Protein 1L8Q (pdb70)

Sequence (317 aa):
DFLNPKYTLENFIVGEGNRLAYEVVKEALENLGSLYNPIFIYGSVGTGKTHLLQAAGNEAKKRGYRVIYSSADDFAQAVEHLKKGTINEFRNYKSVDLLLLDDVQFLSGKERTQIEFFHIFNTLYLLEKQIILASDRHPQKLDGVSDRLVSRFEGGILVEIELDNKTRFKIIKEKLKEFNLELRKEVIDYLLENTKNVREIEGKIKLIKLKGFEGLERKERKERDKLQIVEFVANYYAVKVEDILSDKRNKRTSEARKIAYLCRKVCSASLIEIARAFKRKDHTTVIHAIRSVEEEKKRKFKHLVGFLEKQAFDKIC

Foldseek 3Di:
DPADVVQALVPDDDDPQAPVVSVVLVVCLVVFLPPFAEEEEAAAPQFCLVSSLRNSQVVCVVVPWFEDADELVVLLVVVVCVVVVRVVVSLVCLPTLEYEYEACLVCAPSVVSLVSVVVSSVSCNVVSRYYYYYHHDQLVPSPRHDPVVSVSNVVGHYDYGGQDLVNVLVVLVVVCVVLVHDPDPVLSVVLSVFDRHVVVSVVLVVVCVVLNNVRVVVVVVLLLVLLCLLVLLCVVLVHDSVQLQDPPPDCSNLLSVLLSCLSCPQSVADQQRSCVSRPDDDHPPNPVSPVVQVVVVVPPSVVVSVVSNVVSNVVRD

Nearest PDB structures (foldseek):
  3r8f-assembly1_D  TM=8.228E-01  e=2.673E-44  Aquifex aeolicus
  2hcb-assembly1_C  TM=7.976E-01  e=4.606E-42  Aquifex aeolicus
  2hcb-assembly1_D  TM=8.149E-01  e=1.499E-41  Aquifex aeolicus
  2hcb-assembly1_A  TM=8.022E-01  e=1.346E-41  Aquifex aeolicus
  2hcb-assembly1_B  TM=8.042E-01  e=5.431E-41  Aquifex aeolicus

Solvent-accessible surface area: 17996 Å² total

B-factor: mean 42.17, std 26.37, range [2.93, 120.06]

Organism: Aquifex aeolicus (strain VF5) (NCBI:txid224324)

Structure (mmCIF, N/CA/C/O backbone):
data_1L8Q
#
_entry.id   1L8Q
#
_cell.length_a   155.752
_cell.length_b   155.752
_cell.length_c   155.752
_cell.angle_alpha   90.00
_cell.angle_beta   90.00
_cell.angle_gamma   90.00
#
_symmetry.space_group_name_H-M   'I 2 3'
#
loop_
_entity.id
_entity.type
_entity.pdbx_description
1 polymer 'Chromosomal replication initiator protein dnaA'
2 non-polymer 'MAGNESIUM ION'
3 non-polymer "ADENOSINE-5'-DIPHOSPHATE"
4 water water
#
loop_
_atom_site.group_PDB
_atom_site.id
_atom_site.type_symbol
_atom_site.label_atom_id
_atom_site.label_alt_id
_atom_site.label_comp_id
_atom_site.label_asym_id
_atom_site.label_entity_id
_atom_site.label_seq_id
_atom_site.pdbx_PDB_ins_code
_atom_site.Cartn_x
_atom_site.Cartn_y
_atom_site.Cartn_z
_atom_site.occupancy
_atom_site.B_iso_or_equiv
_atom_site.auth_seq_id
_atom_site.auth_comp_id
_atom_site.auth_asym_id
_atom_site.auth_atom_id
_atom_site.pdbx_PDB_model_num
ATOM 1 N N . ASP A 1 2 ? 51.028 63.819 12.233 1.00 42.23 77 ASP A N 1
ATOM 2 C CA . ASP A 1 2 ? 50.143 64.272 13.360 1.00 42.71 77 ASP A CA 1
ATOM 3 C C . ASP A 1 2 ? 49.416 65.602 13.074 1.00 42.33 77 ASP A C 1
ATOM 4 O O . ASP A 1 2 ? 48.253 65.764 13.422 1.00 42.42 77 ASP A O 1
ATOM 9 N N . PHE A 1 3 ? 50.114 66.538 12.440 1.00 41.97 78 PHE A N 1
ATOM 10 C CA . PHE A 1 3 ? 49.514 67.801 11.996 1.00 41.37 78 PHE A CA 1
ATOM 11 C C . PHE A 1 3 ? 49.405 68.850 13.089 1.00 40.03 78 PHE A C 1
ATOM 12 O O . PHE A 1 3 ? 48.598 69.754 13.008 1.00 40.16 78 PHE A O 1
ATOM 20 N N . LEU A 1 4 ? 50.253 68.746 14.091 1.00 38.51 79 LEU A N 1
ATOM 21 C CA . LEU A 1 4 ? 50.248 69.709 15.162 1.00 37.06 79 LEU A CA 1
ATOM 22 C C . LEU A 1 4 ? 51.121 70.927 14.858 1.00 36.72 79 LEU A C 1
ATOM 23 O O . LEU A 1 4 ? 52.199 70.808 14.279 1.00 36.70 79 LEU A O 1
ATOM 28 N N . ASN A 1 5 ? 50.640 72.099 15.264 1.00 36.08 80 ASN A N 1
ATOM 29 C CA . ASN A 1 5 ? 51.368 73.353 15.124 1.00 35.18 80 ASN A CA 1
ATOM 30 C C . ASN A 1 5 ? 51.915 73.749 16.492 1.00 34.93 80 ASN A C 1
ATOM 31 O O . ASN A 1 5 ? 51.173 74.190 17.367 1.00 34.96 80 ASN A O 1
ATOM 36 N N . PRO A 1 6 ? 53.211 73.583 16.679 1.00 34.44 81 PRO A N 1
ATOM 37 C CA . PRO A 1 6 ? 53.846 73.822 17.978 1.00 33.99 81 PRO A CA 1
ATOM 38 C C . PRO A 1 6 ? 53.448 75.126 18.659 1.00 33.35 81 PRO A C 1
ATOM 39 O O . PRO A 1 6 ? 53.532 75.189 19.886 1.00 33.33 81 PRO A O 1
ATOM 43 N N . LYS A 1 7 ? 53.017 76.132 17.898 1.00 32.45 82 LYS A N 1
ATOM 44 C CA . LYS A 1 7 ? 52.725 77.454 18.472 1.00 31.97 82 LYS A CA 1
ATOM 45 C C . LYS A 1 7 ? 51.589 77.477 19.512 1.00 31.21 82 LYS A C 1
ATOM 46 O O . LYS A 1 7 ? 51.529 78.371 20.339 1.00 31.00 82 LYS A O 1
ATOM 52 N N . TYR A 1 8 ? 50.694 76.497 19.460 1.00 30.44 83 TYR A N 1
ATOM 53 C CA . TYR A 1 8 ? 49.586 76.431 20.410 1.00 29.55 83 TYR A CA 1
ATOM 54 C C . TYR A 1 8 ? 50.005 75.638 21.628 1.00 28.87 83 TYR A C 1
ATOM 55 O O . TYR A 1 8 ? 50.333 74.461 21.502 1.00 28.87 83 TYR A O 1
ATOM 64 N N . THR A 1 9 ? 49.979 76.245 22.810 1.00 27.94 84 THR A N 1
ATOM 65 C CA . THR A 1 9 ? 50.291 75.480 24.008 1.00 27.70 84 THR A CA 1
ATOM 66 C C . THR A 1 9 ? 49.378 75.783 25.177 1.00 27.68 84 THR A C 1
ATOM 67 O O . THR A 1 9 ? 48.783 76.859 25.259 1.00 27.74 84 THR A O 1
ATOM 71 N N . LEU A 1 10 ? 49.282 74.827 26.094 1.00 27.55 85 LEU A N 1
ATOM 72 C CA . LEU A 1 10 ? 48.503 75.004 27.297 1.00 27.44 85 LEU A CA 1
ATOM 73 C C . LEU A 1 10 ? 49.141 76.112 28.079 1.00 27.71 85 LEU A C 1
ATOM 74 O O . LEU A 1 10 ? 48.517 76.751 28.903 1.00 28.03 85 LEU A O 1
ATOM 79 N N . GLU A 1 11 ? 50.417 76.322 27.834 1.00 28.45 86 GLU A N 1
ATOM 80 C CA . GLU A 1 11 ? 51.150 77.328 28.570 1.00 29.03 86 GLU A CA 1
ATOM 81 C C . GLU A 1 11 ? 50.864 78.750 28.058 1.00 28.47 86 GLU A C 1
ATOM 82 O O . GLU A 1 11 ? 50.890 79.707 28.834 1.00 28.01 86 GLU A O 1
ATOM 88 N N . ASN A 1 12 ? 50.578 78.890 26.763 1.00 27.87 87 ASN A N 1
ATOM 89 C CA . ASN A 1 12 ? 50.187 80.199 26.247 1.00 27.47 87 ASN A CA 1
ATOM 90 C C . ASN A 1 12 ? 48.694 80.347 26.033 1.00 27.10 87 ASN A C 1
ATOM 91 O O . ASN A 1 12 ? 48.249 81.246 25.330 1.00 27.30 87 ASN A O 1
ATOM 96 N N . PHE A 1 13 ? 47.921 79.449 26.630 1.00 26.65 88 PHE A N 1
ATOM 97 C CA . PHE A 1 13 ? 46.477 79.604 26.640 1.00 26.09 88 PHE A CA 1
ATOM 98 C C . PHE A 1 13 ? 46.153 80.437 27.862 1.00 25.84 88 PHE A C 1
ATOM 99 O O . PHE A 1 13 ? 46.425 80.020 28.993 1.00 25.87 88 PHE A O 1
ATOM 107 N N . ILE A 1 14 ? 45.629 81.636 27.644 1.00 25.10 89 ILE A N 1
ATOM 108 C CA . ILE A 1 14 ? 45.224 82.478 28.758 1.00 24.54 89 ILE A CA 1
ATOM 109 C C . ILE A 1 14 ? 43.859 82.030 29.276 1.00 24.16 89 ILE A C 1
ATOM 110 O O . ILE A 1 14 ? 42.961 81.734 28.504 1.00 23.97 89 ILE A O 1
ATOM 115 N N . VAL A 1 15 ? 43.720 81.993 30.589 1.00 24.03 90 VAL A N 1
ATOM 116 C CA . VAL A 1 15 ? 42.531 81.463 31.218 1.00 24.43 90 VAL A CA 1
ATOM 117 C C . VAL A 1 15 ? 41.706 82.550 31.887 1.00 24.58 90 VAL A C 1
ATOM 118 O O . VAL A 1 15 ? 42.236 83.394 32.599 1.00 24.53 90 VAL A O 1
ATOM 122 N N . GLY A 1 16 ? 40.408 82.534 31.599 1.00 24.83 91 GLY A N 1
ATOM 123 C CA . GLY A 1 16 ? 39.439 83.456 32.158 1.00 25.25 91 GLY A CA 1
ATOM 124 C C . GLY A 1 16 ? 38.179 82.662 32.463 1.00 26.12 91 GLY A C 1
ATOM 125 O O . GLY A 1 16 ? 38.086 81.464 32.137 1.00 26.45 91 GLY A O 1
ATOM 126 N N . GLU A 1 17 ? 37.189 83.279 33.072 1.00 26.28 92 GLU A N 1
ATOM 127 C CA . GLU A 1 17 ? 36.065 82.450 33.464 1.00 27.40 92 GLU A CA 1
ATOM 128 C C . GLU A 1 17 ? 35.242 81.937 32.283 1.00 26.43 92 GLU A C 1
ATOM 129 O O . GLU A 1 17 ? 34.356 81.114 32.442 1.00 26.52 92 GLU A O 1
ATOM 135 N N . GLY A 1 18 ? 35.606 82.367 31.089 1.00 25.40 93 GLY A N 1
ATOM 136 C CA . GLY A 1 18 ? 34.891 81.951 29.915 1.00 24.52 93 GLY A CA 1
ATOM 137 C C . GLY A 1 18 ? 35.445 80.691 29.278 1.00 24.11 93 GLY A C 1
ATOM 138 O O . GLY A 1 18 ? 34.772 80.095 28.442 1.00 24.38 93 GLY A O 1
ATOM 139 N N . ASN A 1 19 ? 36.661 80.287 29.653 1.00 23.09 94 ASN A N 1
ATOM 140 C CA . ASN A 1 19 ? 37.280 79.111 29.052 1.00 22.87 94 ASN A CA 1
ATOM 141 C C . ASN A 1 19 ? 37.898 78.178 30.078 1.00 22.62 94 ASN A C 1
ATOM 142 O O . ASN A 1 19 ? 38.591 77.216 29.735 1.00 21.73 94 ASN A O 1
ATOM 147 N N . ARG A 1 20 ? 37.631 78.469 31.337 1.00 23.05 95 ARG A N 1
ATOM 148 C CA . ARG A 1 20 ? 38.163 77.700 32.451 1.00 24.31 95 ARG A CA 1
ATOM 149 C C . ARG A 1 20 ? 37.752 76.222 32.434 1.00 24.53 95 ARG A C 1
ATOM 150 O O . ARG A 1 20 ? 38.624 75.336 32.488 1.00 24.61 95 ARG A O 1
ATOM 158 N N . LEU A 1 21 ? 36.439 75.954 32.372 1.00 24.31 96 LEU A N 1
ATOM 159 C CA . LEU A 1 21 ? 35.936 74.573 32.319 1.00 24.77 96 LEU A CA 1
ATOM 160 C C . LEU A 1 21 ? 36.708 73.775 31.277 1.00 25.11 96 LEU A C 1
ATOM 161 O O . LEU A 1 21 ? 37.393 72.812 31.596 1.00 25.78 96 LEU A O 1
ATOM 166 N N . ALA A 1 22 ? 36.581 74.182 30.021 1.00 25.15 97 ALA A N 1
ATOM 167 C CA . ALA A 1 22 ? 37.241 73.496 28.938 1.00 25.07 97 ALA A CA 1
ATOM 168 C C . ALA A 1 22 ? 38.700 73.278 29.297 1.00 25.33 97 ALA A C 1
ATOM 169 O O . ALA A 1 22 ? 39.209 72.160 29.238 1.00 25.79 97 ALA A O 1
ATOM 171 N N . TYR A 1 23 ? 39.371 74.348 29.688 1.00 24.95 98 TYR A N 1
ATOM 172 C CA . TYR A 1 23 ? 40.776 74.260 30.024 1.00 24.76 98 TYR A CA 1
ATOM 173 C C . TYR A 1 23 ? 41.036 73.248 31.140 1.00 25.17 98 TYR A C 1
ATOM 174 O O . TYR A 1 23 ? 41.945 72.408 31.034 1.00 25.23 98 TYR A O 1
ATOM 183 N N . GLU A 1 24 ? 40.256 73.331 32.213 1.00 25.00 99 GLU A N 1
ATOM 184 C CA . GLU A 1 24 ? 40.474 72.442 33.335 1.00 25.27 99 GLU A CA 1
ATOM 185 C C . GLU A 1 24 ? 40.207 71.007 32.946 1.00 25.12 99 GLU A C 1
ATOM 186 O O . GLU A 1 24 ? 41.021 70.108 33.260 1.00 25.35 99 GLU A O 1
ATOM 192 N N . VAL A 1 25 ? 39.092 70.783 32.250 1.00 24.67 100 VAL A N 1
ATOM 193 C CA . VAL A 1 25 ? 38.735 69.436 31.806 1.00 24.83 100 VAL A CA 1
ATOM 194 C C . VAL A 1 25 ? 39.826 68.830 30.920 1.00 25.02 100 VAL A C 1
ATOM 195 O O . VAL A 1 25 ? 40.244 67.700 31.127 1.00 24.65 100 VAL A O 1
ATOM 199 N N . VAL A 1 26 ? 40.311 69.602 29.960 1.00 25.55 101 VAL A N 1
ATOM 200 C CA . VAL A 1 26 ? 41.348 69.112 29.082 1.00 26.40 101 VAL A CA 1
ATOM 201 C C . VAL A 1 26 ? 42.598 68.744 29.902 1.00 27.46 101 VAL A C 1
ATOM 202 O O . VAL A 1 26 ? 43.221 67.701 29.681 1.00 27.79 101 VAL A O 1
ATOM 206 N N . LYS A 1 27 ? 42.940 69.584 30.869 1.00 28.06 102 LYS A N 1
ATOM 207 C CA . LYS A 1 27 ? 44.088 69.316 31.724 1.00 28.91 102 LYS A CA 1
ATOM 208 C C . LYS A 1 27 ? 43.904 68.105 32.632 1.00 28.93 102 LYS A C 1
ATOM 209 O O . LYS A 1 27 ? 44.820 67.324 32.814 1.00 28.90 102 LYS A O 1
ATOM 215 N N . GLU A 1 28 ? 42.740 67.982 33.248 1.00 29.15 103 GLU A N 1
ATOM 216 C CA . GLU A 1 28 ? 42.446 66.795 34.030 1.00 29.15 103 GLU A CA 1
ATOM 217 C C . GLU A 1 28 ? 42.616 65.560 33.132 1.00 28.79 103 GLU A C 1
ATOM 218 O O . GLU A 1 28 ? 43.170 64.552 33.547 1.00 28.60 103 GLU A O 1
ATOM 224 N N . ALA A 1 29 ? 42.150 65.659 31.891 1.00 28.26 104 ALA A N 1
ATOM 225 C CA . ALA A 1 29 ? 42.187 64.531 30.977 1.00 28.34 104 ALA A CA 1
ATOM 226 C C . ALA A 1 29 ? 43.614 64.110 30.596 1.00 28.54 104 ALA A C 1
ATOM 227 O O . ALA A 1 29 ? 43.889 62.932 30.362 1.00 28.41 104 ALA A O 1
ATOM 229 N N . LEU A 1 30 ? 44.512 65.077 30.525 1.00 28.70 105 LEU A N 1
ATOM 230 C CA . LEU A 1 30 ? 45.880 64.787 30.171 1.00 29.05 105 LEU A CA 1
ATOM 231 C C . LEU A 1 30 ? 46.580 63.990 31.260 1.00 29.53 105 LEU A C 1
ATOM 232 O O . LEU A 1 30 ? 47.506 63.225 30.984 1.00 30.11 105 LEU A O 1
ATOM 237 N N . GLU A 1 31 ? 46.126 64.149 32.492 1.00 29.63 106 GLU A N 1
ATOM 238 C CA . GLU A 1 31 ? 46.722 63.443 33.606 1.00 30.06 106 GLU A CA 1
ATOM 239 C C . GLU A 1 31 ? 46.166 62.040 33.775 1.00 30.16 106 GLU A C 1
ATOM 240 O O . GLU A 1 31 ? 46.711 61.242 34.530 1.00 30.41 106 GLU A O 1
ATOM 246 N N . ASN A 1 32 ? 45.073 61.749 33.082 1.00 30.30 107 ASN A N 1
ATOM 247 C CA . ASN A 1 32 ? 44.502 60.421 33.089 1.00 30.76 107 ASN A CA 1
ATOM 248 C C . ASN A 1 32 ? 43.936 60.052 31.717 1.00 30.73 107 ASN A C 1
ATOM 249 O O . ASN A 1 32 ? 42.807 59.581 31.597 1.00 30.91 107 ASN A O 1
ATOM 254 N N . LEU A 1 33 ? 44.752 60.252 30.689 1.00 30.79 108 LEU A N 1
ATOM 255 C CA . LEU A 1 33 ? 44.364 59.982 29.307 1.00 30.79 108 LEU A CA 1
ATOM 256 C C . LEU A 1 33 ? 43.420 58.816 29.118 1.00 30.52 108 LEU A C 1
ATOM 257 O O . LEU A 1 33 ? 43.698 57.690 29.555 1.00 30.26 108 LEU A O 1
ATOM 262 N N . GLY A 1 34 ? 42.305 59.103 28.444 1.00 30.16 109 GLY A N 1
ATOM 263 C CA . GLY A 1 34 ? 41.300 58.115 28.115 1.00 29.59 109 GLY A CA 1
ATOM 264 C C . GLY A 1 34 ? 40.541 57.497 29.270 1.00 29.48 109 GLY A C 1
ATOM 265 O O . GLY A 1 34 ? 39.628 56.727 29.038 1.00 29.69 109 GLY A O 1
ATOM 266 N N . SER A 1 35 ? 40.874 57.843 30.505 1.00 29.31 110 SER A N 1
ATOM 267 C CA . SER A 1 35 ? 40.239 57.176 31.632 1.00 30.35 110 SER A CA 1
ATOM 268 C C . SER A 1 35 ? 39.220 57.972 32.445 1.00 30.42 110 SER A C 1
ATOM 269 O O . SER A 1 35 ? 38.418 57.393 33.181 1.00 31.22 110 SER A O 1
ATOM 272 N N . LEU A 1 36 ? 39.263 59.288 32.338 1.00 29.90 111 LEU A N 1
ATOM 273 C CA . LEU A 1 36 ? 38.397 60.137 33.127 1.00 29.27 111 LEU A CA 1
ATOM 274 C C . LEU A 1 36 ? 37.229 60.637 32.276 1.00 28.70 111 LEU A C 1
ATOM 275 O O . LEU A 1 36 ? 36.055 60.427 32.599 1.00 29.06 111 LEU A O 1
ATOM 280 N N . TYR A 1 37 ? 37.563 61.305 31.186 1.00 27.47 112 TYR A N 1
ATOM 281 C CA . TYR A 1 37 ? 36.566 61.843 30.299 1.00 26.30 112 TYR A CA 1
ATOM 282 C C . TYR A 1 37 ? 36.802 61.333 28.913 1.00 25.86 112 TYR A C 1
ATOM 283 O O . TYR A 1 37 ? 37.877 61.511 28.368 1.00 26.26 112 TYR A O 1
ATOM 292 N N . ASN A 1 38 ? 35.791 60.727 28.320 1.00 25.24 113 ASN A N 1
ATOM 293 C CA . ASN A 1 38 ? 35.909 60.247 26.964 1.00 24.81 113 ASN A CA 1
ATOM 294 C C . ASN A 1 38 ? 34.529 60.025 26.420 1.00 24.00 113 ASN A C 1
ATOM 295 O O . ASN A 1 38 ? 33.804 59.199 26.918 1.00 24.80 113 ASN A O 1
ATOM 300 N N . PRO A 1 39 ? 34.148 60.798 25.422 1.00 23.10 114 PRO A N 1
ATOM 301 C CA . PRO A 1 39 ? 35.010 61.820 24.857 1.00 22.34 114 PRO A CA 1
ATOM 302 C C . PRO A 1 39 ? 34.832 63.166 25.528 1.00 22.04 114 PRO A C 1
ATOM 303 O O . PRO A 1 39 ? 33.943 63.353 26.367 1.00 21.76 114 PRO A O 1
ATOM 307 N N . ILE A 1 40 ? 35.695 64.101 25.138 1.00 21.80 115 ILE A N 1
ATOM 308 C CA . ILE A 1 40 ? 35.562 65.495 25.491 1.00 21.57 115 ILE A CA 1
ATOM 309 C C . ILE A 1 40 ? 35.079 66.188 24.229 1.00 21.80 115 ILE A C 1
ATOM 310 O O . ILE A 1 40 ? 35.670 66.014 23.172 1.00 21.85 115 ILE A O 1
ATOM 315 N N . PHE A 1 41 ? 34.014 66.979 24.339 1.00 21.77 116 PHE A N 1
ATOM 316 C CA . PHE A 1 41 ? 33.449 67.670 23.184 1.00 21.34 116 PHE A CA 1
ATOM 317 C C . PHE A 1 41 ? 33.394 69.144 23.507 1.00 21.82 116 PHE A C 1
ATOM 318 O O . PHE A 1 41 ? 32.554 69.573 24.298 1.00 22.38 116 PHE A O 1
ATOM 326 N N . ILE A 1 42 ? 34.298 69.920 22.915 1.00 21.68 117 ILE A N 1
ATOM 327 C CA . ILE A 1 42 ? 34.341 71.351 23.150 1.00 21.68 117 ILE A CA 1
ATOM 328 C C . ILE A 1 42 ? 33.587 72.120 22.073 1.00 21.59 117 ILE A C 1
ATOM 329 O O . ILE A 1 42 ? 33.757 71.861 20.899 1.00 21.59 117 ILE A O 1
ATOM 334 N N . TYR A 1 43 ? 32.761 73.082 22.473 1.00 21.72 118 TYR A N 1
ATOM 335 C CA . TYR A 1 43 ? 32.047 73.897 21.497 1.00 21.10 118 TYR A CA 1
ATOM 336 C C . TYR A 1 43 ? 31.987 75.388 21.862 1.00 22.09 118 TYR A C 1
ATOM 337 O O . TYR A 1 43 ? 31.955 75.776 23.036 1.00 21.27 118 TYR A O 1
ATOM 346 N N . GLY A 1 44 ? 31.979 76.212 20.826 1.00 23.01 119 GLY A N 1
ATOM 347 C CA . GLY A 1 44 ? 31.947 77.642 20.984 1.00 24.35 119 GLY A CA 1
ATOM 348 C C . GLY A 1 44 ? 32.050 78.316 19.639 1.00 25.56 119 GLY A C 1
ATOM 349 O O . GLY A 1 44 ? 32.376 77.690 18.620 1.00 25.70 119 GLY A O 1
ATOM 350 N N . SER A 1 45 ? 31.801 79.607 19.626 1.00 26.54 120 SER A N 1
ATOM 351 C CA . SER A 1 45 ? 31.804 80.342 18.379 1.00 27.80 120 SER A CA 1
ATOM 352 C C . SER A 1 45 ? 33.228 80.560 17.871 1.00 28.19 120 SER A C 1
ATOM 353 O O . SER A 1 45 ? 34.202 80.304 18.586 1.00 28.97 120 SER A O 1
ATOM 356 N N . VAL A 1 46 ? 33.344 81.063 16.654 1.00 28.27 121 VAL A N 1
ATOM 357 C CA . VAL A 1 46 ? 34.645 81.289 16.041 1.00 29.02 121 VAL A CA 1
ATOM 358 C C . VAL A 1 46 ? 35.618 82.131 16.872 1.00 28.58 121 VAL A C 1
ATOM 359 O O . VAL A 1 46 ? 35.245 83.139 17.455 1.00 28.98 121 VAL A O 1
ATOM 363 N N . GLY A 1 47 ? 36.879 81.715 16.890 1.00 28.19 122 GLY A N 1
ATOM 364 C CA . GLY A 1 47 ? 37.935 82.476 17.531 1.00 27.40 122 GLY A CA 1
ATOM 365 C C . GLY A 1 47 ? 37.781 82.438 19.017 1.00 27.33 122 GLY A C 1
ATOM 366 O O . GLY A 1 47 ? 37.956 83.426 19.703 1.00 28.56 122 GLY A O 1
ATOM 367 N N . THR A 1 48 ? 37.491 81.269 19.533 1.00 26.71 123 THR A N 1
ATOM 368 C CA . THR A 1 48 ? 37.128 81.159 20.906 1.00 25.80 123 THR A CA 1
ATOM 369 C C . THR A 1 48 ? 38.067 80.270 21.698 1.00 25.42 123 THR A C 1
ATOM 370 O O . THR A 1 48 ? 37.953 80.165 22.920 1.00 24.86 123 THR A O 1
ATOM 374 N N . GLY A 1 49 ? 39.006 79.638 21.000 1.00 25.21 124 GLY A N 1
ATOM 375 C CA . GLY A 1 49 ? 40.004 78.806 21.650 1.00 25.33 124 GLY A CA 1
ATOM 376 C C . GLY A 1 49 ? 39.956 77.318 21.330 1.00 25.48 124 GLY A C 1
ATOM 377 O O . GLY A 1 49 ? 40.830 76.562 21.762 1.00 26.05 124 GLY A O 1
ATOM 378 N N . LYS A 1 50 ? 38.950 76.891 20.573 1.00 24.90 125 LYS A N 1
ATOM 379 C CA . LYS A 1 50 ? 38.791 75.471 20.261 1.00 24.10 125 LYS A CA 1
ATOM 380 C C . LYS A 1 50 ? 40.044 74.846 19.623 1.00 23.76 125 LYS A C 1
ATOM 381 O O . LYS A 1 50 ? 40.591 73.875 20.136 1.00 23.76 125 LYS A O 1
ATOM 387 N N . THR A 1 51 ? 40.510 75.408 18.520 1.00 23.41 126 THR A N 1
ATOM 388 C CA . THR A 1 51 ? 41.634 74.808 17.833 1.00 23.33 126 THR A CA 1
ATOM 389 C C . THR A 1 51 ? 42.890 74.918 18.690 1.00 23.67 126 THR A C 1
ATOM 390 O O . THR A 1 51 ? 43.655 73.972 18.841 1.00 23.77 126 THR A O 1
ATOM 394 N N . HIS A 1 52 ? 43.084 76.074 19.280 1.00 24.06 127 HIS A N 1
ATOM 395 C CA . HIS A 1 52 ? 44.219 76.279 20.128 1.00 24.25 127 HIS A CA 1
ATOM 396 C C . HIS A 1 52 ? 44.270 75.213 21.230 1.00 24.89 127 HIS A C 1
ATOM 397 O O . HIS A 1 52 ? 45.318 74.618 21.493 1.00 25.06 127 HIS A O 1
ATOM 404 N N . LEU A 1 53 ? 43.137 74.975 21.877 1.00 25.27 128 LEU A N 1
ATOM 405 C CA . LEU A 1 53 ? 43.090 74.040 22.984 1.00 25.72 128 LEU A CA 1
ATOM 406 C C . LEU A 1 53 ? 43.326 72.592 22.520 1.00 26.19 128 LEU A C 1
ATOM 407 O O . LEU A 1 53 ? 44.065 71.837 23.174 1.00 26.27 128 LEU A O 1
ATOM 412 N N . LEU A 1 54 ? 42.711 72.200 21.405 1.00 26.03 129 LEU A N 1
ATOM 413 C CA . LEU A 1 54 ? 42.920 70.845 20.896 1.00 26.44 129 LEU A CA 1
ATOM 414 C C . LEU A 1 54 ? 44.399 70.629 20.602 1.00 26.76 129 LEU A C 1
ATOM 415 O O . LEU A 1 54 ? 44.993 69.624 20.998 1.00 26.76 129 LEU A O 1
ATOM 420 N N . GLN A 1 55 ? 44.999 71.591 19.921 1.00 26.57 130 GLN A N 1
ATOM 421 C CA . GLN A 1 55 ? 46.372 71.449 19.524 1.00 27.14 130 GLN A CA 1
ATOM 422 C C . GLN A 1 55 ? 47.346 71.555 20.689 1.00 26.86 130 GLN A C 1
ATOM 423 O O . GLN A 1 55 ? 48.430 70.962 20.665 1.00 26.73 130 GLN A O 1
ATOM 429 N N . ALA A 1 56 ? 46.976 72.313 21.707 1.00 26.45 131 ALA A N 1
ATOM 430 C CA . ALA A 1 56 ? 47.834 72.405 22.873 1.00 26.18 131 ALA A CA 1
ATOM 431 C C . ALA A 1 56 ? 47.827 71.058 23.595 1.00 26.46 131 ALA A C 1
ATOM 432 O O . ALA A 1 56 ? 48.866 70.607 24.070 1.00 26.99 131 ALA A O 1
ATOM 434 N N . ALA A 1 57 ? 46.662 70.414 23.669 1.00 26.27 132 ALA A N 1
ATOM 435 C CA . ALA A 1 57 ? 46.575 69.088 24.268 1.00 26.43 132 ALA A CA 1
ATOM 436 C C . ALA A 1 57 ? 47.453 68.119 23.490 1.00 26.36 132 ALA A C 1
ATOM 437 O O . ALA A 1 57 ? 48.226 67.372 24.070 1.00 26.44 132 ALA A O 1
ATOM 439 N N . GLY A 1 58 ? 47.323 68.136 22.171 1.00 26.32 133 GLY A N 1
ATOM 440 C CA . GLY A 1 58 ? 48.088 67.248 21.332 1.00 26.72 133 GLY A CA 1
ATOM 441 C C . GLY A 1 58 ? 49.573 67.449 21.531 1.00 27.31 133 GLY A C 1
ATOM 442 O O . GLY A 1 58 ? 50.323 66.491 21.688 1.00 27.45 133 GLY A O 1
ATOM 443 N N . ASN A 1 59 ? 50.012 68.697 21.535 1.00 27.65 134 ASN A N 1
ATOM 444 C CA . ASN A 1 59 ? 51.429 68.956 21.728 1.00 28.38 134 ASN A CA 1
ATOM 445 C C . ASN A 1 59 ? 51.935 68.403 23.052 1.00 29.06 134 ASN A C 1
ATOM 446 O O . ASN A 1 59 ? 53.044 67.869 23.116 1.00 29.42 134 ASN A O 1
ATOM 451 N N . GLU A 1 60 ? 51.120 68.524 24.097 1.00 29.27 135 GLU A N 1
ATOM 452 C CA . GLU A 1 60 ? 51.466 67.990 25.403 1.00 30.32 135 GLU A CA 1
ATOM 453 C C . GLU A 1 60 ? 51.595 66.481 25.353 1.00 31.03 135 GLU A C 1
ATOM 454 O O . GLU A 1 60 ? 52.607 65.919 25.785 1.00 31.04 135 GLU A O 1
ATOM 460 N N . ALA A 1 61 ? 50.562 65.819 24.842 1.00 31.56 136 ALA A N 1
ATOM 461 C CA . ALA A 1 61 ? 50.566 64.370 24.794 1.00 32.44 136 ALA A CA 1
ATOM 462 C C . ALA A 1 61 ? 51.768 63.863 23.993 1.00 33.10 136 ALA A C 1
ATOM 463 O O . ALA A 1 61 ? 52.333 62.808 24.297 1.00 33.18 136 ALA A O 1
ATOM 465 N N . LYS A 1 62 ? 52.176 64.624 22.986 1.00 33.73 137 LYS A N 1
ATOM 466 C CA . LYS A 1 62 ? 53.290 64.196 22.155 1.00 35.04 137 LYS A CA 1
ATOM 467 C C . LYS A 1 62 ? 54.604 64.396 22.885 1.00 35.20 137 LYS A C 1
ATOM 468 O O . LYS A 1 62 ? 55.497 63.553 22.839 1.00 34.96 137 LYS A O 1
ATOM 474 N N . LYS A 1 63 ? 54.708 65.527 23.562 1.00 35.71 138 LYS A N 1
ATOM 475 C CA . LYS A 1 63 ? 55.891 65.851 24.329 1.00 36.26 138 LYS A CA 1
ATOM 476 C C . LYS A 1 63 ? 56.065 64.838 25.457 1.00 36.16 138 LYS A C 1
ATOM 477 O O . LYS A 1 63 ? 57.150 64.683 26.004 1.00 36.20 138 LYS A O 1
ATOM 483 N N . ARG A 1 64 ? 54.987 64.134 25.784 1.00 36.14 139 ARG A N 1
ATOM 484 C CA . ARG A 1 64 ? 55.027 63.128 26.834 1.00 35.81 139 ARG A CA 1
ATOM 485 C C . ARG A 1 64 ? 55.298 61.751 26.258 1.00 35.26 139 ARG A C 1
ATOM 486 O O . ARG A 1 64 ? 55.562 60.808 27.005 1.00 35.31 139 ARG A O 1
ATOM 494 N N . GLY A 1 65 ? 55.224 61.639 24.929 1.00 34.47 140 GLY A N 1
ATOM 495 C CA . GLY A 1 65 ? 55.516 60.390 24.244 1.00 33.32 140 GLY A CA 1
ATOM 496 C C . GLY A 1 65 ? 54.341 59.676 23.587 1.00 32.81 140 GLY A C 1
ATOM 497 O O . GLY A 1 65 ? 54.529 58.605 22.999 1.00 32.63 140 GLY A O 1
ATOM 498 N N . TYR A 1 66 ? 53.139 60.255 23.671 1.00 31.93 141 TYR A N 1
ATOM 499 C CA . TYR A 1 66 ? 51.946 59.622 23.105 1.00 31.23 141 TYR A CA 1
ATOM 500 C C . TYR A 1 66 ? 51.832 59.790 21.587 1.00 30.92 141 TYR A C 1
ATOM 501 O O . TYR A 1 66 ? 52.305 60.762 21.020 1.00 30.82 141 TYR A O 1
ATOM 510 N N . ARG A 1 67 ? 51.189 58.828 20.946 1.00 30.74 142 ARG A N 1
ATOM 511 C CA . ARG A 1 67 ? 50.932 58.860 19.516 1.00 30.90 142 ARG A CA 1
ATOM 512 C C . ARG A 1 67 ? 49.666 59.709 19.285 1.00 30.13 142 ARG A C 1
ATOM 513 O O . ARG A 1 67 ? 48.598 59.416 19.841 1.00 30.31 142 ARG A O 1
ATOM 521 N N . VAL A 1 68 ? 49.775 60.761 18.476 1.00 28.80 143 VAL A N 1
ATOM 522 C CA . VAL A 1 68 ? 48.668 61.705 18.337 1.00 27.32 143 VAL A CA 1
ATOM 523 C C . VAL A 1 68 ? 48.280 61.989 16.907 1.00 26.90 143 VAL A C 1
ATOM 524 O O . VAL A 1 68 ? 49.120 62.062 16.052 1.00 26.68 143 VAL A O 1
ATOM 528 N N . ILE A 1 69 ? 46.998 62.165 16.648 1.00 26.41 144 ILE A N 1
ATOM 529 C CA . ILE A 1 69 ? 46.603 62.704 15.362 1.00 26.49 144 ILE A CA 1
ATOM 530 C C . ILE A 1 69 ? 45.631 63.858 15.547 1.00 25.97 144 ILE A C 1
ATOM 531 O O . ILE A 1 69 ? 44.724 63.806 16.379 1.00 25.71 144 ILE A O 1
ATOM 536 N N . TYR A 1 70 ? 45.854 64.920 14.789 1.00 25.42 145 TYR A N 1
ATOM 537 C CA . TYR A 1 70 ? 44.938 66.025 14.763 1.00 25.09 145 TYR A CA 1
ATOM 538 C C . TYR A 1 70 ? 44.416 66.162 13.371 1.00 25.02 145 TYR A C 1
ATOM 539 O O . TYR A 1 70 ? 45.149 66.006 12.418 1.00 25.03 145 TYR A O 1
ATOM 548 N N . SER A 1 71 ? 43.147 66.488 13.245 1.00 25.02 146 SER A N 1
ATOM 549 C CA . SER A 1 71 ? 42.603 66.707 11.932 1.00 24.99 146 SER A CA 1
ATOM 550 C C . SER A 1 71 ? 41.238 67.370 12.019 1.00 24.73 146 SER A C 1
ATOM 551 O O . SER A 1 71 ? 40.473 67.120 12.945 1.00 24.95 146 SER A O 1
ATOM 554 N N . SER A 1 72 ? 40.944 68.241 11.070 1.00 24.33 147 SER A N 1
ATOM 555 C CA . SER A 1 72 ? 39.631 68.840 11.018 1.00 24.07 147 SER A CA 1
ATOM 556 C C . SER A 1 72 ? 38.752 67.842 10.325 1.00 23.69 147 SER A C 1
ATOM 557 O O . SER A 1 72 ? 39.226 67.024 9.554 1.00 23.30 147 SER A O 1
ATOM 560 N N . ALA A 1 73 ? 37.472 67.884 10.618 1.00 24.10 148 ALA A N 1
ATOM 561 C CA . ALA A 1 73 ? 36.555 66.904 10.068 1.00 24.66 148 ALA A CA 1
ATOM 562 C C . ALA A 1 73 ? 36.527 66.924 8.550 1.00 24.99 148 ALA A C 1
ATOM 563 O O . ALA A 1 73 ? 36.369 65.892 7.926 1.00 25.40 148 ALA A O 1
ATOM 565 N N . ASP A 1 74 ? 36.683 68.098 7.957 1.00 25.48 149 ASP A N 1
ATOM 566 C CA . ASP A 1 74 ? 36.616 68.200 6.507 1.00 26.20 149 ASP A CA 1
ATOM 567 C C . ASP A 1 74 ? 37.815 67.552 5.843 1.00 25.58 149 ASP A C 1
ATOM 568 O O . ASP A 1 74 ? 37.691 66.938 4.788 1.00 25.40 149 ASP A O 1
ATOM 573 N N . ASP A 1 75 ? 38.983 67.702 6.455 1.00 25.01 150 ASP A N 1
ATOM 574 C CA . ASP A 1 75 ? 40.186 67.095 5.912 1.00 24.10 150 ASP A CA 1
ATOM 575 C C . ASP A 1 75 ? 40.114 65.594 6.147 1.00 23.86 150 ASP A C 1
ATOM 576 O O . ASP A 1 75 ? 40.597 64.797 5.325 1.00 23.84 150 ASP A O 1
ATOM 581 N N . PHE A 1 76 ? 39.501 65.210 7.269 1.00 22.95 151 PHE A N 1
ATOM 582 C CA . PHE A 1 76 ? 39.316 63.812 7.603 1.00 22.54 151 PHE A CA 1
ATOM 583 C C . PHE A 1 76 ? 38.466 63.190 6.508 1.00 22.50 151 PHE A C 1
ATOM 584 O O . PHE A 1 76 ? 38.823 62.158 5.939 1.00 22.11 151 PHE A O 1
ATOM 592 N N . ALA A 1 77 ? 37.360 63.859 6.190 1.00 22.19 152 ALA A N 1
ATOM 593 C CA . ALA A 1 77 ? 36.444 63.397 5.162 1.00 22.61 152 ALA A CA 1
ATOM 594 C C . ALA A 1 77 ? 37.145 63.255 3.822 1.00 22.71 152 ALA A C 1
ATOM 595 O O . ALA A 1 77 ? 36.982 62.264 3.107 1.00 22.52 152 ALA A O 1
ATOM 597 N N . GLN A 1 78 ? 37.917 64.266 3.489 1.00 22.97 153 GLN A N 1
ATOM 598 C CA . GLN A 1 78 ? 38.609 64.309 2.231 1.00 23.48 153 GLN A CA 1
ATOM 599 C C . GLN A 1 78 ? 39.675 63.216 2.177 1.00 22.52 153 GLN A C 1
ATOM 600 O O . GLN A 1 78 ? 39.855 62.556 1.162 1.00 22.37 153 GLN A O 1
ATOM 606 N N . ALA A 1 79 ? 40.370 63.011 3.282 1.00 21.86 154 ALA A N 1
ATOM 607 C CA . ALA A 1 79 ? 41.391 61.977 3.318 1.00 21.22 154 ALA A CA 1
ATOM 608 C C . ALA A 1 79 ? 40.788 60.562 3.213 1.00 21.19 154 ALA A C 1
ATOM 609 O O . ALA A 1 79 ? 41.379 59.680 2.573 1.00 20.49 154 ALA A O 1
ATOM 619 N N . VAL A 1 81 ? 37.995 59.653 1.659 1.00 21.43 156 VAL A N 1
ATOM 620 C CA . VAL A 1 81 ? 37.566 59.424 0.275 1.00 21.78 156 VAL A CA 1
ATOM 621 C C . VAL A 1 81 ? 38.756 59.153 -0.659 1.00 21.71 156 VAL A C 1
ATOM 622 O O . VAL A 1 81 ? 38.638 58.416 -1.636 1.00 21.59 156 VAL A O 1
ATOM 626 N N . GLU A 1 82 ? 39.896 59.761 -0.350 1.00 21.61 157 GLU A N 1
ATOM 627 C CA . GLU A 1 82 ? 41.107 59.582 -1.138 1.00 21.72 157 GLU A CA 1
ATOM 628 C C . GLU A 1 82 ? 41.684 58.174 -0.974 1.00 20.78 157 GLU A C 1
ATOM 629 O O . GLU A 1 82 ? 42.054 57.523 -1.955 1.00 19.99 157 GLU A O 1
ATOM 635 N N . HIS A 1 83 ? 41.762 57.716 0.269 1.00 20.12 158 HIS A N 1
ATOM 636 C CA . HIS A 1 83 ? 42.275 56.388 0.552 1.00 19.64 158 HIS A CA 1
ATOM 637 C C . HIS A 1 83 ? 41.354 55.346 -0.038 1.00 19.33 158 HIS A C 1
ATOM 638 O O . HIS A 1 83 ? 41.816 54.323 -0.558 1.00 19.01 158 HIS A O 1
ATOM 645 N N . LEU A 1 84 ? 40.054 55.627 0.009 1.00 19.48 159 LEU A N 1
ATOM 646 C CA . LEU A 1 84 ? 39.052 54.692 -0.497 1.00 19.87 159 LEU A CA 1
ATOM 647 C C . LEU A 1 84 ? 39.201 54.427 -1.981 1.00 19.87 159 LEU A C 1
ATOM 648 O O . LEU A 1 84 ? 39.066 53.301 -2.421 1.00 19.86 159 LEU A O 1
ATOM 653 N N . LYS A 1 85 ? 39.502 55.458 -2.754 1.00 19.99 160 LYS A N 1
ATOM 654 C CA . LYS A 1 85 ? 39.675 55.255 -4.183 1.00 20.92 160 LYS A CA 1
ATOM 655 C C . LYS A 1 85 ? 41.058 54.721 -4.552 1.00 20.58 160 LYS A C 1
ATOM 656 O O . LYS A 1 85 ? 41.223 54.070 -5.583 1.00 20.68 160 LYS A O 1
ATOM 662 N N . LYS A 1 86 ? 42.048 55.006 -3.715 1.00 20.51 161 LYS A N 1
ATOM 663 C CA . LYS A 1 86 ? 43.400 54.541 -3.972 1.00 20.55 161 LYS A CA 1
ATOM 664 C C . LYS A 1 86 ? 43.513 53.070 -3.621 1.00 20.63 161 LYS A C 1
ATOM 665 O O . LYS A 1 86 ? 44.484 52.416 -3.983 1.00 20.64 161 LYS A O 1
ATOM 671 N N . GLY A 1 87 ? 42.508 52.566 -2.906 1.00 20.31 162 GLY A N 1
ATOM 672 C CA . GLY A 1 87 ? 42.472 51.182 -2.479 1.00 20.02 162 GLY A CA 1
ATOM 673 C C . GLY A 1 87 ? 43.042 50.998 -1.087 1.00 20.06 162 GLY A C 1
ATOM 674 O O . GLY A 1 87 ? 43.292 49.872 -0.656 1.00 20.00 162 GLY A O 1
ATOM 675 N N . THR A 1 88 ? 43.231 52.105 -0.374 1.00 19.97 163 THR A N 1
ATOM 676 C CA . THR A 1 88 ? 43.880 52.060 0.919 1.00 20.09 163 THR A CA 1
ATOM 677 C C . THR A 1 88 ? 42.988 52.408 2.113 1.00 20.69 163 THR A C 1
ATOM 678 O O . THR A 1 88 ? 43.493 52.732 3.173 1.00 20.69 163 THR A O 1
ATOM 682 N N . ILE A 1 89 ? 41.674 52.326 1.968 1.00 21.33 164 ILE A N 1
ATOM 683 C CA . ILE A 1 89 ? 40.829 52.647 3.083 1.00 21.88 164 ILE A CA 1
ATOM 684 C C . ILE A 1 89 ? 41.360 51.994 4.351 1.00 23.37 164 ILE A C 1
ATOM 685 O O . ILE A 1 89 ? 41.247 52.560 5.450 1.00 23.74 164 ILE A O 1
ATOM 690 N N . ASN A 1 90 ? 41.966 50.821 4.205 1.00 24.72 165 ASN A N 1
ATOM 691 C CA . ASN A 1 90 ? 42.475 50.084 5.364 1.00 26.50 165 ASN A CA 1
ATOM 692 C C . ASN A 1 90 ? 43.651 50.741 6.105 1.00 26.91 165 ASN A C 1
ATOM 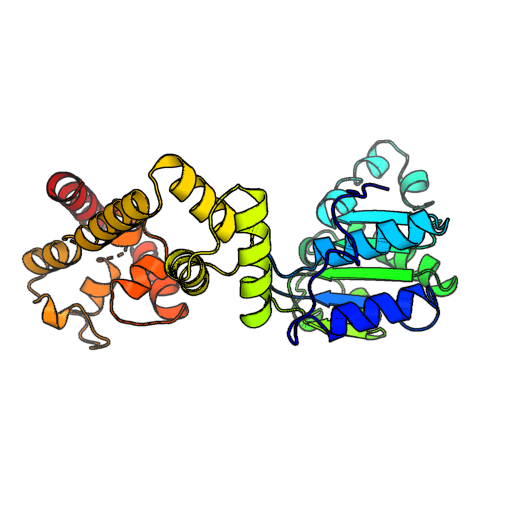693 O O . ASN A 1 90 ? 43.752 50.630 7.322 1.00 27.01 165 ASN A O 1
ATOM 698 N N . GLU A 1 91 ? 44.522 51.436 5.387 1.00 27.66 166 GLU A N 1
ATOM 699 C CA . GLU A 1 91 ? 45.609 52.159 6.053 1.00 29.00 166 GLU A CA 1
ATOM 700 C C . GLU A 1 9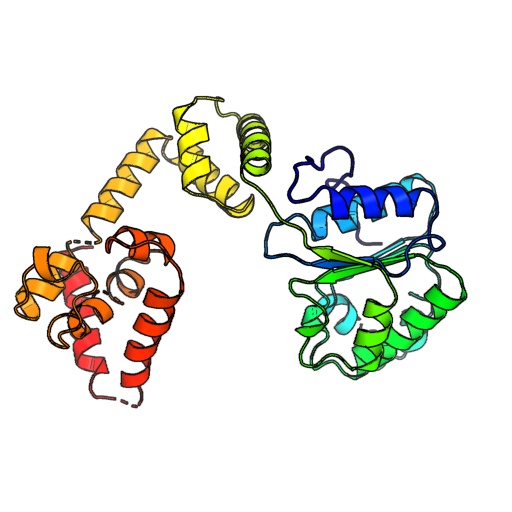1 ? 45.035 53.394 6.727 1.00 28.29 166 GLU A C 1
ATOM 701 O O . GLU A 1 91 ? 45.567 53.864 7.724 1.00 28.41 166 GLU A O 1
ATOM 707 N N . PHE A 1 92 ? 43.945 53.916 6.174 1.00 27.87 167 PHE A N 1
ATOM 708 C CA . PHE A 1 92 ? 43.240 55.038 6.791 1.00 27.45 167 PHE A CA 1
ATOM 709 C C . PHE A 1 92 ? 42.741 54.655 8.189 1.00 27.27 167 PHE A C 1
ATOM 710 O O . PHE A 1 92 ? 43.008 55.350 9.156 1.00 26.78 167 PHE A O 1
ATOM 718 N N . ARG A 1 93 ? 42.027 53.539 8.283 1.00 27.10 168 ARG A N 1
ATOM 719 C CA . ARG A 1 93 ? 41.480 53.110 9.555 1.00 27.30 168 ARG A CA 1
ATOM 720 C C . ARG A 1 93 ? 42.587 52.793 10.545 1.00 28.30 168 ARG A C 1
ATOM 721 O O . ARG A 1 93 ? 42.634 53.348 11.645 1.00 28.53 168 ARG A O 1
ATOM 729 N N . ASN A 1 94 ? 43.480 51.902 10.153 1.00 29.35 169 ASN A N 1
ATOM 730 C CA . ASN A 1 94 ? 44.547 51.482 11.037 1.00 30.51 169 ASN A CA 1
ATOM 731 C C . ASN A 1 94 ? 45.307 52.660 11.608 1.00 31.21 169 ASN A C 1
ATOM 732 O O . ASN A 1 94 ? 45.650 52.670 12.787 1.00 31.78 169 ASN A O 1
ATOM 745 N N . TYR A 1 96 ? 44.197 55.778 12.173 1.00 30.29 171 TYR A N 1
ATOM 746 C CA . TYR A 1 96 ? 43.394 56.432 13.175 1.00 28.62 171 TYR A CA 1
ATOM 747 C C .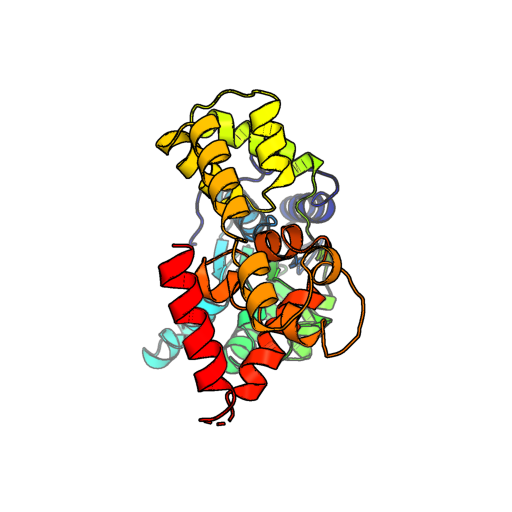 TYR A 1 96 ? 43.119 55.552 14.389 1.00 27.83 171 TYR A C 1
ATOM 748 O O . TYR A 1 96 ? 43.015 56.054 15.512 1.00 27.28 171 TYR A O 1
ATOM 757 N N . LYS A 1 97 ? 43.039 54.239 14.168 1.00 26.39 172 LYS A N 1
ATOM 758 C CA . LYS A 1 97 ? 42.680 53.319 15.237 1.00 25.08 172 LYS A CA 1
ATOM 759 C C . LYS A 1 97 ? 43.824 53.063 16.199 1.00 24.11 172 LYS A C 1
ATOM 760 O O . LYS A 1 97 ? 43.635 52.474 17.266 1.00 23.56 172 LYS A O 1
ATOM 766 N N . SER A 1 98 ? 44.999 53.552 15.851 1.00 23.14 173 SER A N 1
ATOM 767 C CA . SER A 1 98 ? 46.185 53.214 16.614 1.00 22.73 173 SER A CA 1
ATOM 768 C C . SER A 1 98 ? 46.755 54.331 17.467 1.00 22.53 173 SER A C 1
ATOM 769 O O . SER A 1 98 ? 47.840 54.194 17.996 1.00 22.62 173 SER A O 1
ATOM 772 N N . VAL A 1 99 ? 46.057 55.441 17.593 1.00 22.45 174 VAL A N 1
ATOM 773 C CA . VAL A 1 99 ? 46.626 56.554 18.336 1.00 22.47 174 VAL A CA 1
ATOM 774 C C . VAL A 1 99 ? 46.303 56.479 19.824 1.00 22.79 174 VAL A C 1
ATOM 775 O O . VAL A 1 99 ? 45.455 55.702 20.239 1.00 22.92 174 VAL A O 1
ATOM 779 N N . ASP A 1 100 ? 47.005 57.273 20.625 1.00 23.07 175 ASP A N 1
ATOM 780 C CA . ASP A 1 100 ? 46.669 57.421 22.035 1.00 23.60 175 ASP A CA 1
ATOM 781 C C . ASP A 1 100 ? 45.726 58.619 22.195 1.00 23.65 175 ASP A C 1
ATOM 782 O O . ASP A 1 100 ? 45.014 58.733 23.190 1.00 24.06 175 ASP A O 1
ATOM 787 N N . LEU A 1 101 ? 45.742 59.518 21.214 1.00 23.33 176 LEU A N 1
ATOM 788 C CA . LEU A 1 101 ? 44.997 60.768 21.299 1.00 22.93 176 LEU A CA 1
ATOM 789 C C . LEU A 1 101 ? 44.493 61.190 19.924 1.00 22.86 176 LEU A C 1
ATOM 790 O O . LEU A 1 101 ? 45.286 61.524 19.060 1.00 23.05 176 LEU A O 1
ATOM 795 N N . LEU A 1 102 ? 43.181 61.187 19.731 1.00 22.66 177 LEU A N 1
ATOM 796 C CA . LEU A 1 102 ? 42.599 61.637 18.480 1.00 23.03 177 LEU A CA 1
ATOM 797 C C . LEU A 1 102 ? 41.953 63.020 18.691 1.00 23.66 177 LEU A C 1
ATOM 798 O O . LEU A 1 102 ? 41.190 63.239 19.646 1.00 24.13 177 LEU A O 1
ATOM 803 N N . LEU A 1 103 ? 42.288 63.966 17.834 1.00 23.67 178 LEU A N 1
ATOM 804 C CA . LEU A 1 103 ? 41.721 65.293 17.945 1.00 23.65 178 LEU A CA 1
ATOM 805 C C . LEU A 1 103 ? 40.998 65.612 16.658 1.00 23.83 178 LEU A C 1
ATOM 806 O O . LEU A 1 103 ? 41.649 65.803 15.617 1.00 23.87 178 LEU A O 1
ATOM 811 N N . LEU A 1 104 ? 39.665 65.636 16.713 1.00 23.50 179 LEU A N 1
ATOM 812 C CA . LEU A 1 104 ? 38.862 65.939 15.547 1.00 23.91 179 LEU A CA 1
ATOM 813 C C . LEU A 1 104 ? 38.239 67.306 15.723 1.00 24.81 179 LEU A C 1
ATOM 814 O O . LEU A 1 104 ? 37.371 67.510 16.605 1.00 26.01 179 LEU A O 1
ATOM 819 N N . ASP A 1 105 ? 38.672 68.247 14.891 1.00 24.37 180 ASP A N 1
ATOM 820 C CA . ASP A 1 105 ? 38.267 69.633 15.008 1.00 24.18 180 ASP A CA 1
ATOM 821 C C . ASP A 1 105 ? 37.150 69.937 14.023 1.00 24.41 180 ASP A C 1
ATOM 822 O O . ASP A 1 105 ? 37.095 69.337 12.964 1.00 24.66 180 ASP A O 1
ATOM 827 N N . ASP A 1 106 ? 36.261 70.866 14.374 1.00 24.45 181 ASP A N 1
ATOM 828 C CA . ASP A 1 106 ? 35.166 71.287 13.490 1.00 24.53 181 ASP A CA 1
ATOM 829 C C . ASP A 1 106 ? 34.175 70.184 13.058 1.00 24.33 181 ASP A C 1
ATOM 830 O O . ASP A 1 106 ? 33.768 70.118 11.893 1.00 24.19 181 ASP A O 1
ATOM 835 N N . VAL A 1 107 ? 33.760 69.366 14.019 1.00 24.41 182 VAL A N 1
ATOM 836 C CA . VAL A 1 107 ? 32.858 68.231 13.796 1.00 24.50 182 VAL A CA 1
ATOM 837 C C . VAL A 1 107 ? 31.587 68.546 13.009 1.00 24.20 182 VAL A C 1
ATOM 838 O O . VAL A 1 107 ? 31.031 67.698 12.359 1.00 24.60 182 VAL A O 1
ATOM 842 N N . GLN A 1 108 ? 31.143 69.770 13.068 1.00 24.50 183 GLN A N 1
ATOM 843 C CA . GLN A 1 108 ? 29.959 70.202 12.337 1.00 25.54 183 GLN A CA 1
ATOM 844 C C . GLN A 1 108 ? 30.018 69.812 10.870 1.00 25.68 183 GLN A C 1
ATOM 845 O O . GLN A 1 108 ? 28.986 69.556 10.252 1.00 25.59 183 GLN A O 1
ATOM 851 N N . PHE A 1 109 ? 31.228 69.816 10.306 1.00 25.98 184 PHE A N 1
ATOM 852 C CA . PHE A 1 109 ? 31.422 69.537 8.888 1.00 26.10 184 PHE A CA 1
ATOM 853 C C . PHE A 1 109 ? 31.276 68.055 8.541 1.00 25.86 184 PHE A C 1
ATOM 854 O O . PHE A 1 109 ? 31.386 67.669 7.385 1.00 25.89 184 PHE A O 1
ATOM 862 N N . LEU A 1 110 ? 31.017 67.237 9.552 1.00 25.67 185 LEU A N 1
ATOM 863 C CA . LEU A 1 110 ? 30.692 65.837 9.348 1.00 25.53 185 LEU A CA 1
ATOM 864 C C . LEU A 1 110 ? 29.318 65.681 8.678 1.00 26.02 185 LEU A C 1
ATOM 865 O O . LEU A 1 110 ? 29.024 64.624 8.117 1.00 25.75 185 LEU A O 1
ATOM 870 N N . SER A 1 111 ? 28.471 66.718 8.745 1.00 26.45 186 SER A N 1
ATOM 871 C CA . SER A 1 111 ? 27.113 66.595 8.197 1.00 27.89 186 SER A CA 1
ATOM 872 C C . SER A 1 111 ? 27.077 66.288 6.717 1.00 28.07 186 SER A C 1
ATOM 873 O O . SER A 1 111 ? 27.763 66.921 5.926 1.00 27.79 186 SER A O 1
ATOM 876 N N . GLY A 1 112 ? 26.248 65.317 6.350 1.00 28.71 187 GLY A N 1
ATOM 877 C CA . GLY A 1 112 ? 26.136 64.888 4.970 1.00 29.17 187 GLY A CA 1
ATOM 878 C C . GLY A 1 112 ? 27.100 63.762 4.640 1.00 29.52 187 GLY A C 1
ATOM 879 O O . GLY A 1 112 ? 26.747 62.811 3.933 1.00 29.92 187 GLY A O 1
ATOM 880 N N . LYS A 1 113 ? 28.312 63.849 5.170 1.00 29.54 188 LYS A N 1
ATOM 881 C CA . LYS A 1 113 ? 29.333 62.862 4.871 1.00 30.04 188 LYS A CA 1
ATOM 882 C C . LYS A 1 113 ? 29.054 61.567 5.619 1.00 29.89 188 LYS A C 1
ATOM 883 O O . LYS A 1 113 ? 29.734 61.234 6.592 1.00 29.80 188 LYS A O 1
ATOM 889 N N . GLU A 1 114 ? 28.063 60.830 5.135 1.00 29.67 189 GLU A N 1
ATOM 890 C CA . GLU A 1 114 ? 27.607 59.621 5.785 1.00 29.57 189 GLU A CA 1
ATOM 891 C C . GLU A 1 114 ? 28.714 58.613 5.954 1.00 28.60 189 GLU A C 1
ATOM 892 O O . GLU A 1 114 ? 28.920 58.085 7.053 1.00 28.28 189 GLU A O 1
ATOM 898 N N . ARG A 1 115 ? 29.437 58.340 4.872 1.00 27.49 190 ARG A N 1
ATOM 899 C CA . ARG A 1 115 ? 30.482 57.345 4.932 1.00 26.46 190 ARG A CA 1
ATOM 900 C C . ARG A 1 115 ? 31.486 57.761 5.959 1.00 25.61 190 ARG A C 1
ATOM 901 O O . ARG A 1 115 ? 31.902 56.961 6.791 1.00 25.57 190 ARG A O 1
ATOM 909 N N . THR A 1 116 ? 31.893 59.020 5.885 1.00 24.63 191 THR A N 1
ATOM 910 C CA . THR A 1 116 ? 32.845 59.566 6.832 1.00 23.92 191 THR A CA 1
ATOM 911 C C . THR A 1 116 ? 32.356 59.359 8.257 1.00 23.26 191 THR A C 1
ATOM 912 O O . THR A 1 116 ? 33.117 58.931 9.118 1.00 22.52 191 THR A O 1
ATOM 916 N N . GLN A 1 117 ? 31.084 59.665 8.506 1.00 23.11 192 GLN A N 1
ATOM 917 C CA . GLN A 1 117 ? 30.525 59.470 9.846 1.00 23.49 192 GLN A CA 1
ATOM 918 C C . GLN A 1 117 ? 30.663 58.002 10.204 1.00 23.26 192 GLN A C 1
ATOM 919 O O . GLN A 1 117 ? 31.186 57.665 11.262 1.00 23.81 192 GLN A O 1
ATOM 925 N N . ILE A 1 118 ? 30.223 57.129 9.315 1.00 22.86 193 ILE A N 1
ATOM 926 C CA . ILE A 1 118 ? 30.301 55.706 9.597 1.00 23.25 193 ILE A CA 1
ATOM 927 C C . ILE A 1 118 ? 31.749 55.294 9.880 1.00 23.34 193 ILE A C 1
ATOM 928 O O . ILE A 1 118 ? 32.040 54.601 10.847 1.00 23.36 193 ILE A O 1
ATOM 933 N N . GLU A 1 119 ? 32.665 55.733 9.050 1.00 23.58 194 GLU A N 1
ATOM 934 C CA . GLU A 1 119 ? 34.032 55.350 9.281 1.00 23.89 194 GLU A CA 1
ATOM 935 C C . GLU A 1 119 ? 34.573 55.937 10.602 1.00 23.78 194 GLU A C 1
ATOM 936 O O . GLU A 1 119 ? 35.363 55.295 11.303 1.00 23.83 194 GLU A O 1
ATOM 942 N N . PHE A 1 120 ? 34.119 57.134 10.957 1.00 23.73 195 PHE A N 1
ATOM 943 C CA . PHE A 1 120 ? 34.522 57.745 12.217 1.00 23.74 195 PHE A CA 1
ATOM 944 C C . PHE A 1 120 ? 33.908 56.999 13.437 1.00 24.41 195 PHE A C 1
ATOM 945 O O . PHE A 1 120 ? 34.541 56.872 14.482 1.00 24.86 195 PHE A O 1
ATOM 953 N N . PHE A 1 121 ? 32.678 56.523 13.307 1.00 24.38 196 PHE A N 1
ATOM 954 C CA . PHE A 1 121 ? 32.072 55.771 14.385 1.00 25.20 196 PHE A CA 1
ATOM 955 C C . PHE A 1 121 ? 32.967 54.594 14.738 1.00 25.11 196 PHE A C 1
ATOM 956 O O . PHE A 1 121 ? 33.318 54.370 15.915 1.00 25.06 196 PHE A O 1
ATOM 964 N N . HIS A 1 122 ? 33.352 53.844 13.714 1.00 24.93 197 HIS A N 1
ATOM 965 C CA . HIS A 1 122 ? 34.133 52.655 13.935 1.00 24.53 197 HIS A CA 1
ATOM 966 C C . HIS A 1 122 ? 35.463 52.993 14.568 1.00 24.09 197 HIS A C 1
ATOM 967 O O . HIS A 1 122 ? 35.897 52.304 15.500 1.00 24.35 197 HIS A O 1
ATOM 974 N N . ILE A 1 123 ? 36.089 54.078 14.113 1.00 23.14 198 ILE A N 1
ATOM 975 C CA . ILE A 1 123 ? 37.331 54.525 14.732 1.00 22.72 198 ILE A CA 1
ATOM 976 C C . ILE A 1 123 ? 37.071 54.960 16.182 1.00 22.93 198 ILE A C 1
ATOM 977 O O . ILE A 1 123 ? 37.809 54.595 17.090 1.00 22.85 198 ILE A O 1
ATOM 982 N N . PHE A 1 124 ? 36.014 55.736 16.385 1.00 23.35 199 PHE A N 1
ATOM 983 C CA . PHE A 1 124 ? 35.607 56.181 17.718 1.00 24.29 199 PHE A CA 1
ATOM 984 C C . PHE A 1 124 ? 35.448 54.980 18.702 1.00 25.10 199 PHE A C 1
ATOM 985 O O . PHE A 1 124 ? 36.076 54.953 19.781 1.00 24.81 199 PHE A O 1
ATOM 993 N N . ASN A 1 125 ? 34.613 54.002 18.327 1.00 25.27 200 ASN A N 1
ATOM 994 C CA . ASN A 1 125 ? 34.432 52.806 19.145 1.00 25.80 200 ASN A CA 1
ATOM 995 C C . ASN A 1 125 ? 35.760 52.137 19.520 1.00 25.18 200 ASN A C 1
ATOM 996 O O . ASN A 1 125 ? 35.989 51.791 20.680 1.00 25.18 200 ASN A O 1
ATOM 1001 N N . THR A 1 126 ? 36.622 51.936 18.529 1.00 24.20 201 THR A N 1
ATOM 1002 C CA . THR A 1 126 ? 37.883 51.253 18.765 1.00 23.59 201 THR A CA 1
ATOM 1003 C C . THR A 1 126 ? 38.690 51.995 19.813 1.00 23.33 201 THR A C 1
ATOM 1004 O O . THR A 1 126 ? 39.074 51.427 20.837 1.00 23.38 201 THR A O 1
ATOM 1008 N N . LEU A 1 127 ? 38.960 53.266 19.555 1.00 22.68 202 LEU A N 1
ATOM 1009 C CA . LEU A 1 127 ? 39.720 54.044 20.503 1.00 22.44 202 LEU A CA 1
ATOM 1010 C C . LEU A 1 127 ? 39.035 53.979 21.862 1.00 23.13 202 LEU A C 1
ATOM 1011 O O . LEU A 1 127 ? 39.691 53.847 22.902 1.00 23.15 202 LEU A O 1
ATOM 1016 N N . TYR A 1 128 ? 37.709 54.031 21.848 1.00 23.29 203 TYR A N 1
ATOM 1017 C CA . TYR A 1 128 ? 36.944 54.039 23.082 1.00 23.63 203 TYR A CA 1
ATOM 1018 C C . TYR A 1 128 ? 37.102 52.723 23.877 1.00 24.07 203 TYR A C 1
ATOM 1019 O O . TYR A 1 128 ? 37.381 52.743 25.083 1.00 24.00 203 TYR A O 1
ATOM 1028 N N . LEU A 1 129 ? 36.942 51.590 23.200 1.00 24.27 204 LEU A N 1
ATOM 1029 C CA . LEU A 1 129 ? 37.048 50.299 23.867 1.00 24.70 204 LEU A CA 1
ATOM 1030 C C . LEU A 1 129 ? 38.447 50.105 24.413 1.00 24.68 204 LEU A C 1
ATOM 1031 O O . LEU A 1 129 ? 38.663 49.296 25.292 1.00 24.79 204 LEU A O 1
ATOM 1036 N N . LEU A 1 130 ? 39.399 50.852 23.873 1.00 24.99 205 LEU A N 1
ATOM 1037 C CA . LEU A 1 130 ? 40.787 50.748 24.299 1.00 24.99 205 LEU A CA 1
ATOM 1038 C C . LEU A 1 130 ? 41.115 51.846 25.296 1.00 25.15 205 LEU A C 1
ATOM 1039 O O . LEU A 1 130 ? 42.258 51.988 25.731 1.00 25.06 205 LEU A O 1
ATOM 1044 N N . GLU A 1 131 ? 40.102 52.623 25.663 1.00 25.13 206 GLU A N 1
ATOM 1045 C CA . GLU A 1 131 ? 40.296 53.748 26.555 1.00 25.38 206 GLU A CA 1
ATOM 1046 C C . GLU A 1 131 ? 41.326 54.726 26.003 1.00 24.66 206 GLU A C 1
ATOM 1047 O O . GLU A 1 131 ? 42.177 55.213 26.733 1.00 24.61 206 GLU A O 1
ATOM 1053 N N . LYS A 1 132 ? 41.247 54.994 24.706 1.00 24.12 207 LYS A N 1
ATOM 1054 C CA . LYS A 1 132 ? 42.115 55.987 24.067 1.00 23.74 207 LYS A CA 1
ATOM 1055 C C . LYS A 1 132 ? 41.363 57.312 24.047 1.00 23.46 207 LYS A C 1
ATOM 1056 O O . LYS A 1 132 ? 40.134 57.335 23.875 1.00 23.42 207 LYS A O 1
ATOM 1062 N N . GLN A 1 133 ? 42.087 58.409 24.237 1.00 22.53 208 GLN A N 1
ATOM 1063 C CA . GLN A 1 133 ? 41.445 59.701 24.421 1.00 21.83 208 GLN A CA 1
ATOM 1064 C C . GLN A 1 133 ? 40.952 60.297 23.130 1.00 21.37 208 GLN A C 1
ATOM 1065 O O . GLN A 1 133 ? 41.663 60.327 22.131 1.00 21.47 208 GLN A O 1
ATOM 1071 N N . ILE A 1 134 ? 39.725 60.780 23.157 1.00 21.03 209 ILE A N 1
ATOM 1072 C CA . ILE A 1 134 ? 39.148 61.442 22.017 1.00 20.50 209 ILE A CA 1
ATOM 1073 C C . ILE A 1 134 ? 38.766 62.838 22.443 1.00 21.03 209 ILE A C 1
ATOM 1074 O O . ILE A 1 134 ? 38.136 63.021 23.482 1.00 21.00 209 ILE A O 1
ATOM 1079 N N . ILE A 1 135 ? 39.180 63.836 21.670 1.00 20.96 210 ILE A N 1
ATOM 1080 C CA . ILE A 1 135 ? 38.746 65.186 21.924 1.00 20.75 210 ILE A CA 1
ATOM 1081 C C . ILE A 1 135 ? 38.162 65.752 20.644 1.00 21.31 210 ILE A C 1
ATOM 1082 O O . ILE A 1 135 ? 38.818 65.761 19.605 1.00 21.14 210 ILE A O 1
ATOM 1087 N N . LEU A 1 136 ? 36.904 66.183 20.715 1.00 21.77 211 LEU A N 1
ATOM 1088 C CA . LEU A 1 136 ? 36.231 66.761 19.571 1.00 22.30 211 LEU A CA 1
ATOM 1089 C C . LEU A 1 136 ? 36.033 68.220 19.832 1.00 22.37 211 LEU A C 1
ATOM 1090 O O . LEU A 1 136 ? 35.999 68.645 20.983 1.00 23.08 211 LEU A O 1
ATOM 1095 N N . ALA A 1 137 ? 35.888 68.994 18.767 1.00 21.70 212 ALA A N 1
ATOM 1096 C CA . ALA A 1 137 ? 35.546 70.400 18.896 1.00 20.94 212 ALA A CA 1
ATOM 1097 C C . ALA A 1 137 ? 34.549 70.736 17.804 1.00 21.14 212 ALA A C 1
ATOM 1098 O O . ALA A 1 137 ? 34.575 70.140 16.708 1.00 20.60 212 ALA A O 1
ATOM 1100 N N . SER A 1 138 ? 33.647 71.662 18.110 1.00 20.96 213 SER A N 1
ATOM 1101 C CA . SER A 1 138 ? 32.587 72.016 17.192 1.00 21.31 213 SER A CA 1
ATOM 1102 C C . SER A 1 138 ? 32.179 73.437 17.437 1.00 21.59 213 SER A C 1
ATOM 1103 O O . SER A 1 138 ? 32.504 74.002 18.472 1.00 22.32 213 SER A O 1
ATOM 1106 N N . ASP A 1 139 ? 31.469 74.026 16.489 1.00 21.44 214 ASP A N 1
ATOM 1107 C CA . ASP A 1 139 ? 31.026 75.387 16.669 1.00 21.79 214 ASP A CA 1
ATOM 1108 C C . ASP A 1 139 ? 29.648 75.369 17.284 1.00 22.07 214 ASP A C 1
ATOM 1109 O O . ASP A 1 139 ? 29.055 76.405 17.517 1.00 22.76 214 ASP A O 1
ATOM 1114 N N . ARG A 1 140 ? 29.115 74.189 17.525 1.00 22.30 215 ARG A N 1
ATOM 1115 C CA . ARG A 1 140 ? 27.783 74.112 18.091 1.00 22.40 215 ARG A CA 1
ATOM 1116 C C . ARG A 1 140 ? 27.625 72.854 18.908 1.00 22.03 215 ARG A C 1
ATOM 1117 O O . ARG A 1 140 ? 28.351 71.883 18.714 1.00 22.38 215 ARG A O 1
ATOM 1125 N N . HIS A 1 141 ? 26.684 72.898 19.836 1.00 21.52 216 HIS A N 1
ATOM 1126 C CA . HIS A 1 141 ? 26.352 71.782 20.718 1.00 21.40 216 HIS A CA 1
ATOM 1127 C C . HIS A 1 141 ? 25.933 70.576 19.887 1.00 21.02 216 HIS A C 1
ATOM 1128 O O . HIS A 1 141 ? 25.340 70.742 18.842 1.00 21.45 216 HIS A O 1
ATOM 1135 N N . PRO A 1 142 ? 26.242 69.367 20.327 1.00 21.07 217 PRO A N 1
ATOM 1136 C CA . PRO A 1 142 ? 25.810 68.167 19.586 1.00 21.41 217 PRO A CA 1
ATOM 1137 C C . PRO A 1 142 ? 24.319 68.201 19.224 1.00 21.98 217 PRO A C 1
ATOM 1138 O O . PRO A 1 142 ? 23.982 67.834 18.102 1.00 23.01 217 PRO A O 1
ATOM 1142 N N . GLN A 1 143 ? 23.458 68.659 20.125 1.00 22.09 218 GLN A N 1
ATOM 1143 C CA . GLN A 1 143 ? 22.022 68.720 19.847 1.00 23.21 218 GLN A CA 1
ATOM 1144 C C . GLN A 1 143 ? 21.706 69.586 18.633 1.00 23.50 218 GLN A C 1
ATOM 1145 O O . GLN A 1 143 ? 20.582 69.610 18.174 1.00 22.98 218 GLN A O 1
ATOM 1151 N N . LYS A 1 144 ? 22.695 70.320 18.136 1.00 24.28 219 LYS A N 1
ATOM 1152 C CA . LYS A 1 144 ? 22.477 71.195 17.001 1.00 25.38 219 LYS A CA 1
ATOM 1153 C C . LYS A 1 144 ? 23.186 70.687 15.767 1.00 26.13 219 LYS A C 1
ATOM 1154 O O . LYS A 1 144 ? 23.157 71.327 14.716 1.00 26.12 219 LYS A O 1
ATOM 1160 N N . LEU A 1 145 ? 23.840 69.545 15.900 1.00 26.71 220 LEU A N 1
ATOM 1161 C CA . LEU A 1 145 ? 24.454 68.912 14.764 1.00 27.93 220 LEU A CA 1
ATOM 1162 C C . LEU A 1 145 ? 23.408 68.245 13.845 1.00 28.50 220 LEU A C 1
ATOM 1163 O O . LEU A 1 145 ? 23.186 67.036 13.910 1.00 28.83 220 LEU A O 1
ATOM 1168 N N . ASP A 1 146 ? 22.760 69.031 12.999 1.00 29.23 221 ASP A N 1
ATOM 1169 C CA . ASP A 1 146 ? 21.914 68.446 11.965 1.00 30.16 221 ASP A CA 1
ATOM 1170 C C . ASP A 1 146 ? 22.811 67.703 10.990 1.00 29.41 221 ASP A C 1
ATOM 1171 O O . ASP A 1 146 ? 23.938 68.121 10.731 1.00 29.52 221 ASP A O 1
ATOM 1176 N N . GLY A 1 147 ? 22.328 66.586 10.474 1.00 28.47 222 GLY A N 1
ATOM 1177 C CA . GLY A 1 147 ? 23.089 65.830 9.509 1.00 27.25 222 GLY A CA 1
ATOM 1178 C C . GLY A 1 147 ? 24.123 64.884 10.075 1.00 26.51 222 GLY A C 1
ATOM 1179 O O . GLY A 1 147 ? 24.782 64.181 9.315 1.00 26.95 222 GLY A O 1
ATOM 1180 N N . VAL A 1 148 ? 24.314 64.876 11.389 1.00 25.61 223 VAL A N 1
ATOM 1181 C CA . VAL A 1 148 ? 25.221 63.891 11.988 1.00 24.67 223 VAL A CA 1
ATOM 1182 C C . VAL A 1 148 ? 24.365 62.821 12.617 1.00 24.78 223 VAL A C 1
ATOM 1183 O O . VAL A 1 148 ? 23.373 63.127 13.253 1.00 24.39 223 VAL A O 1
ATOM 1187 N N . SER A 1 149 ? 24.727 61.561 12.422 1.00 25.11 224 SER A N 1
ATOM 1188 C CA . SER A 1 149 ? 23.885 60.475 12.919 1.00 25.13 224 SER A CA 1
ATOM 1189 C C . SER A 1 149 ? 23.556 60.632 14.393 1.00 25.27 224 SER A C 1
ATOM 1190 O O . SER A 1 149 ? 24.298 61.256 15.152 1.00 25.38 224 SER A O 1
ATOM 1193 N N . ASP A 1 150 ? 22.443 60.029 14.791 1.00 26.12 225 ASP A N 1
ATOM 1194 C CA . ASP A 1 150 ? 21.989 60.028 16.165 1.00 26.44 225 ASP A CA 1
ATOM 1195 C C . ASP A 1 150 ? 22.936 59.246 17.047 1.00 26.47 225 ASP A C 1
ATOM 1196 O O . ASP A 1 150 ? 23.196 59.619 18.181 1.00 26.48 225 ASP A O 1
ATOM 1201 N N . ARG A 1 151 ? 23.473 58.165 16.523 1.00 26.75 226 ARG A N 1
ATOM 1202 C CA . ARG A 1 151 ? 24.313 57.333 17.337 1.00 27.49 226 ARG A CA 1
ATOM 1203 C C . ARG A 1 151 ? 25.598 58.048 17.683 1.00 27.10 226 ARG A C 1
ATOM 1204 O O . ARG A 1 151 ? 26.103 57.907 18.794 1.00 27.35 226 ARG A O 1
ATOM 1212 N N . LEU A 1 152 ? 26.125 58.828 16.746 1.00 26.40 227 LEU A N 1
ATOM 1213 C CA . LEU A 1 152 ? 27.333 59.591 17.027 1.00 25.99 227 LEU A CA 1
ATOM 1214 C C . LEU A 1 152 ? 27.030 60.642 18.065 1.00 26.23 227 LEU A C 1
ATOM 1215 O O . LEU A 1 152 ? 27.850 60.913 18.962 1.00 26.40 227 LEU A O 1
ATOM 1220 N N . VAL A 1 153 ? 25.846 61.232 17.962 1.00 25.92 228 VAL A N 1
ATOM 1221 C CA . VAL A 1 153 ? 25.448 62.233 18.931 1.00 25.54 228 VAL A CA 1
ATOM 1222 C C . VAL A 1 153 ? 25.274 61.652 20.339 1.00 25.88 228 VAL A C 1
ATOM 1223 O O . VAL A 1 153 ? 25.695 62.282 21.314 1.00 26.37 228 VAL A O 1
ATOM 1227 N N . SER A 1 154 ? 24.688 60.461 20.463 1.00 25.52 229 SER A N 1
ATOM 1228 C CA . SER A 1 154 ? 24.539 59.882 21.803 1.00 26.04 229 SER A CA 1
ATOM 1229 C C . SER A 1 154 ? 25.917 59.656 22.361 1.00 25.69 229 SER A C 1
ATOM 1230 O O . SER A 1 154 ? 26.230 60.082 23.476 1.00 25.77 229 SER A O 1
ATOM 1233 N N . ARG A 1 155 ? 26.764 59.016 21.568 1.00 25.34 230 ARG A N 1
ATOM 1234 C CA . ARG A 1 155 ? 28.115 58.758 22.007 1.00 25.61 230 ARG A CA 1
ATOM 1235 C C . ARG A 1 155 ? 28.776 60.034 22.545 1.00 24.72 230 ARG A C 1
ATOM 1236 O O . ARG A 1 155 ? 29.325 60.036 23.638 1.00 24.87 230 ARG A O 1
ATOM 1244 N N . PHE A 1 156 ? 28.704 61.122 21.795 1.00 23.57 231 PHE A N 1
ATOM 1245 C CA . PHE A 1 156 ? 29.309 62.345 22.269 1.00 22.77 231 PHE A CA 1
ATOM 1246 C C . PHE A 1 156 ? 28.676 62.675 23.623 1.00 22.37 231 PHE A C 1
ATOM 1247 O O . PHE A 1 156 ? 29.336 63.134 24.556 1.00 21.97 231 PHE A O 1
ATOM 1255 N N . GLU A 1 157 ? 27.386 62.435 23.740 1.00 21.37 232 GLU A N 1
ATOM 1256 C CA . GLU A 1 157 ? 26.714 62.864 24.928 1.00 20.52 232 GLU A CA 1
ATOM 1257 C C . GLU A 1 157 ? 27.000 61.992 26.126 1.00 20.37 232 GLU A C 1
ATOM 1258 O O . GLU A 1 157 ? 26.642 62.335 27.264 1.00 20.13 232 GLU A O 1
ATOM 1264 N N . GLY A 1 158 ? 27.690 60.887 25.882 1.00 19.40 233 GLY A N 1
ATOM 1265 C CA . GLY A 1 158 ? 28.093 60.018 26.953 1.00 19.23 233 GLY A CA 1
ATOM 1266 C C . GLY A 1 158 ? 29.334 60.565 27.627 1.00 19.70 233 GLY A C 1
ATOM 1267 O O . GLY A 1 158 ? 29.717 60.141 28.712 1.00 19.92 233 GLY A O 1
ATOM 1268 N N . GLY A 1 159 ? 29.971 61.533 27.000 1.00 20.04 234 GLY A N 1
ATOM 1269 C CA . GLY A 1 159 ? 31.194 62.073 27.579 1.00 20.83 234 GLY A CA 1
ATOM 1270 C C . GLY A 1 159 ? 31.015 63.353 28.372 1.00 20.82 234 GLY A C 1
ATOM 1271 O O . GLY A 1 159 ? 30.129 63.455 29.228 1.00 20.94 234 GLY A O 1
ATOM 1272 N N . ILE A 1 160 ? 31.876 64.327 28.099 1.00 20.68 235 ILE A N 1
ATOM 1273 C CA . ILE A 1 160 ? 31.762 65.636 28.725 1.00 20.74 235 ILE A CA 1
ATOM 1274 C C . ILE A 1 160 ? 31.699 66.752 27.688 1.00 21.19 235 ILE A C 1
ATOM 1275 O O . ILE A 1 160 ? 32.564 66.870 26.816 1.00 21.89 235 ILE A O 1
ATOM 1280 N N . LEU A 1 161 ? 30.647 67.547 27.768 1.00 21.80 236 LEU A N 1
ATOM 1281 C CA . LEU A 1 161 ? 30.422 68.647 26.834 1.00 22.43 236 LEU A CA 1
ATOM 1282 C C . LEU A 1 161 ? 30.717 69.946 27.533 1.00 22.61 236 LEU A C 1
ATOM 1283 O O . LEU A 1 161 ? 30.134 70.230 28.567 1.00 22.83 236 LEU A O 1
ATOM 1288 N N . VAL A 1 162 ? 31.593 70.756 26.968 1.00 22.98 237 VAL A N 1
ATOM 1289 C CA . VAL A 1 162 ? 31.904 72.033 27.589 1.00 24.03 237 VAL A CA 1
ATOM 1290 C C . VAL A 1 162 ? 31.935 73.192 26.593 1.00 24.71 237 VAL A C 1
ATOM 1291 O O . VAL A 1 162 ? 32.680 73.184 25.620 1.00 25.74 237 VAL A O 1
ATOM 1295 N N . GLU A 1 163 ? 31.114 74.186 26.847 1.00 25.20 238 GLU A N 1
ATOM 1296 C CA . GLU A 1 163 ? 31.057 75.373 26.024 1.00 25.98 238 GLU A CA 1
ATOM 1297 C C . GLU A 1 163 ? 32.280 76.235 26.299 1.00 25.53 238 GLU A C 1
ATOM 1298 O O . GLU A 1 163 ? 32.729 76.318 27.408 1.00 26.16 238 GLU A O 1
ATOM 1304 N N . ILE A 1 164 ? 32.815 76.887 25.287 1.00 25.71 239 ILE A N 1
ATOM 1305 C CA . ILE A 1 164 ? 33.973 77.738 25.496 1.00 25.34 239 ILE A CA 1
ATOM 1306 C C . ILE A 1 164 ? 33.705 79.143 24.985 1.00 26.10 239 ILE A C 1
ATOM 1307 O O . ILE A 1 164 ? 33.081 79.333 23.942 1.00 25.92 239 ILE A O 1
ATOM 1312 N N . GLU A 1 165 ? 34.131 80.134 25.749 1.00 26.86 240 GLU A N 1
ATOM 1313 C CA . GLU A 1 165 ? 33.910 81.535 25.371 1.00 28.19 240 GLU A CA 1
ATOM 1314 C C . GLU A 1 165 ? 35.166 82.360 25.567 1.00 27.23 240 GLU A C 1
ATOM 1315 O O . GLU A 1 165 ? 36.002 82.061 26.420 1.00 26.67 240 GLU A O 1
ATOM 1321 N N . LEU A 1 166 ? 35.294 83.402 24.764 1.00 26.92 241 LEU A N 1
ATOM 1322 C CA . LEU A 1 166 ? 36.378 84.338 24.917 1.00 26.48 241 LEU A CA 1
ATOM 1323 C C . LEU A 1 166 ? 35.825 85.593 25.574 1.00 26.07 241 LEU A C 1
ATOM 1324 O O . LEU A 1 166 ? 35.325 86.480 24.900 1.00 26.14 241 LEU A O 1
ATOM 1329 N N . ASP A 1 167 ? 35.910 85.651 26.893 1.00 25.25 242 ASP A N 1
ATOM 1330 C CA . ASP A 1 167 ? 35.343 86.746 27.644 1.00 25.25 242 ASP A CA 1
ATOM 1331 C C . ASP A 1 167 ? 36.196 88.024 27.618 1.00 25.12 242 ASP A C 1
ATOM 1332 O O . ASP A 1 167 ? 37.359 88.005 27.224 1.00 25.23 242 ASP A O 1
ATOM 1337 N N . ASN A 1 168 ? 35.606 89.128 28.062 1.00 24.81 243 ASN A N 1
ATOM 1338 C CA . ASN A 1 168 ? 36.279 90.432 28.047 1.00 24.34 243 ASN A CA 1
ATOM 1339 C C . ASN A 1 168 ? 37.600 90.470 28.816 1.00 24.17 243 ASN A C 1
ATOM 1340 O O . ASN A 1 168 ? 38.583 91.010 28.341 1.00 23.65 243 ASN A O 1
ATOM 1345 N N . LYS A 1 169 ? 37.624 89.906 30.008 1.00 24.61 244 LYS A N 1
ATOM 1346 C CA . LYS A 1 169 ? 38.857 89.911 30.776 1.00 24.83 244 LYS A CA 1
ATOM 1347 C C . LYS A 1 169 ? 39.955 89.204 29.994 1.00 24.44 244 LYS A C 1
ATOM 1348 O O . LYS A 1 169 ? 41.119 89.596 30.055 1.00 24.44 244 LYS A O 1
ATOM 1354 N N . THR A 1 170 ? 39.569 88.189 29.226 1.00 23.96 245 THR A N 1
ATOM 1355 C CA . THR A 1 170 ? 40.522 87.412 28.448 1.00 23.46 245 THR A CA 1
ATOM 1356 C C . THR A 1 170 ? 41.039 88.161 27.200 1.00 23.48 245 THR A C 1
ATOM 1357 O O . THR A 1 170 ? 42.247 88.255 26.994 1.00 22.96 245 THR A O 1
ATOM 1361 N N . ARG A 1 171 ? 40.136 88.698 26.384 1.00 23.60 246 ARG A N 1
ATOM 1362 C CA . ARG A 1 171 ? 40.553 89.486 25.225 1.00 24.75 246 ARG A CA 1
ATOM 1363 C C . ARG A 1 171 ? 41.551 90.542 25.678 1.00 24.81 246 ARG A C 1
ATOM 1364 O O . ARG A 1 171 ? 42.606 90.723 25.088 1.00 24.81 246 ARG A O 1
ATOM 1372 N N . PHE A 1 172 ? 41.183 91.244 26.737 1.00 24.74 247 PHE A N 1
ATOM 1373 C CA . PHE A 1 172 ? 42.017 92.259 27.315 1.00 24.99 247 PHE A CA 1
ATOM 1374 C C . PHE A 1 172 ? 43.453 91.762 27.468 1.00 25.25 247 PHE A C 1
ATOM 1375 O O . PHE A 1 172 ? 44.387 92.378 26.948 1.00 25.44 247 PHE A O 1
ATOM 1383 N N . LYS A 1 173 ? 43.636 90.657 28.179 1.00 25.05 248 LYS A N 1
ATOM 1384 C CA . LYS A 1 173 ? 44.977 90.123 28.353 1.00 24.90 248 LYS A CA 1
ATOM 1385 C C . LYS A 1 173 ? 45.591 89.791 26.987 1.00 24.92 248 LYS A C 1
ATOM 1386 O O . LYS A 1 173 ? 46.760 90.112 26.726 1.00 24.88 248 LYS A O 1
ATOM 1392 N N . ILE A 1 174 ? 44.803 89.175 26.108 1.00 24.50 249 ILE A N 1
ATOM 1393 C CA . ILE A 1 174 ? 45.307 88.842 24.790 1.00 24.21 249 ILE A CA 1
ATOM 1394 C C . ILE A 1 174 ? 45.753 90.130 24.073 1.00 24.66 249 ILE A C 1
ATOM 1395 O O . ILE A 1 174 ? 46.886 90.244 23.581 1.00 24.22 249 ILE A O 1
ATOM 1400 N N . ILE A 1 175 ? 44.880 91.116 24.065 1.00 24.78 250 ILE A N 1
ATOM 1401 C CA . ILE A 1 175 ? 45.201 92.376 23.431 1.00 25.25 250 ILE A CA 1
ATOM 1402 C C . ILE A 1 175 ? 46.555 92.907 23.894 1.00 25.78 250 ILE A C 1
ATOM 1403 O O . ILE A 1 175 ? 47.349 93.393 23.092 1.00 26.38 250 ILE A O 1
ATOM 1408 N N . LYS A 1 176 ? 46.830 92.819 25.187 1.00 26.33 251 LYS A N 1
ATOM 1409 C CA . LYS A 1 176 ? 48.122 93.247 25.686 1.00 26.45 251 LYS A CA 1
ATOM 1410 C C . LYS A 1 176 ? 49.214 92.411 25.067 1.00 26.51 251 LYS A C 1
ATOM 1411 O O . LYS A 1 176 ? 50.222 92.948 24.638 1.00 27.24 251 LYS A O 1
ATOM 1417 N N . GLU A 1 177 ? 49.035 91.095 25.022 1.00 26.34 252 GLU A N 1
ATOM 1418 C CA . GLU A 1 177 ? 50.077 90.249 24.433 1.00 26.36 252 GLU A CA 1
ATOM 1419 C C . GLU A 1 177 ? 50.320 90.651 22.983 1.00 25.62 252 GLU A C 1
ATOM 1420 O O . GLU A 1 177 ? 51.451 90.833 22.580 1.00 25.42 252 GLU A O 1
ATOM 1426 N N . LYS A 1 178 ? 49.242 90.854 22.233 1.00 25.43 253 LYS A N 1
ATOM 1427 C CA . LYS A 1 178 ? 49.323 91.193 20.811 1.00 25.14 253 LYS A CA 1
ATOM 1428 C C . LYS A 1 178 ? 50.052 92.506 20.567 1.00 25.21 253 LYS A C 1
ATOM 1429 O O . LYS A 1 178 ? 50.889 92.617 19.664 1.00 24.82 253 LYS A O 1
ATOM 1435 N N . LEU A 1 179 ? 49.738 93.508 21.370 1.00 25.43 254 LEU A N 1
ATOM 1436 C CA . LEU A 1 179 ? 50.415 94.780 21.243 1.00 25.67 254 LEU A CA 1
ATOM 1437 C C . LEU A 1 179 ? 51.941 94.642 21.443 1.00 26.04 254 LEU A C 1
ATOM 1438 O O . LEU A 1 179 ? 52.709 95.281 20.738 1.00 26.42 254 LEU A O 1
ATOM 1443 N N . LYS A 1 180 ? 52.380 93.803 22.381 1.00 26.34 255 LYS A N 1
ATOM 1444 C CA . LYS A 1 180 ? 53.809 93.509 22.512 1.00 26.85 255 LYS A CA 1
ATOM 1445 C C . LYS A 1 180 ? 54.333 92.705 21.321 1.00 26.82 255 LYS A C 1
ATOM 1446 O O . LYS A 1 180 ? 55.449 92.928 20.883 1.00 26.96 255 LYS A O 1
ATOM 1452 N N . GLU A 1 181 ? 53.536 91.762 20.812 1.00 26.73 256 GLU A N 1
ATOM 1453 C CA . GLU A 1 181 ? 53.929 90.982 19.631 1.00 27.13 256 GLU A CA 1
ATOM 1454 C C . GLU A 1 181 ? 54.263 91.900 18.459 1.00 26.78 256 GLU A C 1
ATOM 1455 O O . GLU A 1 181 ? 55.264 91.722 17.785 1.00 26.29 256 GLU A O 1
ATOM 1461 N N . PHE A 1 182 ? 53.394 92.870 18.214 1.00 26.47 257 PHE A N 1
ATOM 1462 C CA . PHE A 1 182 ? 53.522 93.714 17.045 1.00 26.59 257 PHE A CA 1
ATOM 1463 C C . PHE A 1 182 ? 54.168 95.071 17.338 1.00 26.75 257 PHE A C 1
ATOM 1464 O O . PHE A 1 182 ? 54.089 96.012 16.542 1.00 26.18 257 PHE A O 1
ATOM 1472 N N . ASN A 1 183 ? 54.858 95.137 18.469 1.00 27.15 258 ASN A N 1
ATOM 1473 C CA . ASN A 1 183 ? 55.600 96.322 18.844 1.00 27.59 258 ASN A CA 1
ATOM 1474 C C . ASN A 1 183 ? 54.767 97.597 18.894 1.00 28.30 258 ASN A C 1
ATOM 1475 O O . ASN A 1 183 ? 55.086 98.597 18.245 1.00 28.69 258 ASN A O 1
ATOM 1480 N N . LEU A 1 184 ? 53.674 97.560 19.634 1.00 28.66 259 LEU A N 1
ATOM 1481 C CA . LEU A 1 184 ? 52.932 98.770 19.871 1.00 29.03 259 LEU A CA 1
ATOM 1482 C C . LEU A 1 184 ? 52.971 99.007 21.353 1.00 30.01 259 LEU A C 1
ATOM 1483 O O . LEU A 1 184 ? 53.479 98.187 22.107 1.00 30.35 259 LEU A O 1
ATOM 1488 N N . GLU A 1 185 ? 52.478 100.147 21.776 1.00 31.23 260 GLU A N 1
ATOM 1489 C CA . GLU A 1 185 ? 52.583 100.522 23.160 1.00 32.36 260 GLU A CA 1
ATOM 1490 C C . GLU A 1 185 ? 51.310 100.184 23.892 1.00 32.58 260 GLU A C 1
ATOM 1491 O O . GLU A 1 185 ? 50.218 100.350 23.347 1.00 32.61 260 GLU A O 1
ATOM 1497 N N . LEU A 1 186 ? 51.445 99.718 25.131 1.00 32.82 261 LEU A N 1
ATOM 1498 C CA . LEU A 1 186 ? 50.283 99.393 25.943 1.00 33.42 261 LEU A CA 1
ATOM 1499 C C . LEU A 1 186 ? 49.664 100.671 26.472 1.00 33.74 261 LEU A C 1
ATOM 1500 O O . LEU A 1 186 ? 49.712 100.963 27.660 1.00 34.15 261 LEU A O 1
ATOM 1505 N N . ARG A 1 187 ? 49.069 101.425 25.565 1.00 34.06 262 ARG A N 1
ATOM 1506 C CA . ARG A 1 187 ? 48.486 102.703 25.888 1.00 34.56 262 ARG A CA 1
ATOM 1507 C C . ARG A 1 187 ? 46.989 102.543 26.076 1.00 34.61 262 ARG A C 1
ATOM 1508 O O . ARG A 1 187 ? 46.315 101.899 25.269 1.00 34.79 262 ARG A O 1
ATOM 1516 N N . LYS A 1 188 ? 46.463 103.130 27.143 1.00 34.69 263 LYS A N 1
ATOM 1517 C CA . LYS A 1 188 ? 45.052 102.961 27.468 1.00 34.75 263 LYS A CA 1
ATOM 1518 C C . LYS A 1 188 ? 44.115 103.081 26.250 1.00 34.26 263 LYS A C 1
ATOM 1519 O O . LYS A 1 188 ? 43.303 102.194 26.011 1.00 34.34 263 LYS A O 1
ATOM 1525 N N . GLU A 1 189 ? 44.250 104.159 25.476 1.00 33.70 264 GLU A N 1
ATOM 1526 C CA . GLU A 1 189 ? 43.342 104.396 24.350 1.00 33.23 264 GLU A CA 1
ATOM 1527 C C . GLU A 1 189 ? 43.353 103.277 23.322 1.00 32.27 264 GLU A C 1
ATOM 1528 O O . GLU A 1 189 ? 42.315 102.931 22.765 1.00 32.49 264 GLU A O 1
ATOM 1534 N N . VAL A 1 190 ? 44.532 102.737 23.052 1.00 30.84 265 VAL A N 1
ATOM 1535 C CA . VAL A 1 190 ? 44.667 101.696 22.059 1.00 29.49 265 VAL A CA 1
ATOM 1536 C C . VAL A 1 190 ? 44.014 100.443 22.581 1.00 28.79 265 VAL A C 1
ATOM 1537 O O . VAL A 1 190 ? 43.195 99.841 21.894 1.00 28.37 265 VAL A O 1
ATOM 1541 N N . ILE A 1 191 ? 44.375 100.066 23.809 1.00 28.21 266 ILE A N 1
ATOM 1542 C CA . ILE A 1 191 ? 43.784 98.903 24.472 1.00 28.00 266 ILE A CA 1
ATOM 1543 C C . ILE A 1 191 ? 42.294 99.058 24.518 1.00 27.71 266 ILE A C 1
ATOM 1544 O O . ILE A 1 191 ? 41.571 98.136 24.158 1.00 28.17 266 ILE A O 1
ATOM 1549 N N . ASP A 1 192 ? 41.824 100.236 24.922 1.00 27.16 267 ASP A N 1
ATOM 1550 C CA . ASP A 1 192 ? 40.388 100.505 24.909 1.00 27.24 267 ASP A CA 1
ATOM 1551 C C . ASP A 1 192 ? 39.787 100.386 23.500 1.00 27.11 267 ASP A C 1
ATOM 1552 O O . ASP A 1 192 ? 38.773 99.714 23.310 1.00 27.59 267 ASP A O 1
ATOM 1557 N N . TYR A 1 193 ? 40.422 101.011 22.513 1.00 26.58 268 TYR A N 1
ATOM 1558 C CA . TYR A 1 193 ? 39.909 100.957 21.154 1.00 26.02 268 TYR A CA 1
ATOM 1559 C C . TYR A 1 193 ? 39.691 99.530 20.728 1.00 26.56 268 TYR A C 1
ATOM 1560 O O . TYR A 1 193 ? 38.700 99.214 20.079 1.00 26.14 268 TYR A O 1
ATOM 1569 N N . LEU A 1 194 ? 40.651 98.678 21.061 1.00 27.00 269 LEU A N 1
ATOM 1570 C CA . LEU A 1 194 ? 40.604 97.306 20.648 1.00 27.97 269 LEU A CA 1
ATOM 1571 C C . LEU A 1 194 ? 39.511 96.534 21.403 1.00 28.89 269 LEU A C 1
ATOM 1572 O O . LEU A 1 194 ? 38.838 95.676 20.815 1.00 28.66 269 LEU A O 1
ATOM 1577 N N . LEU A 1 195 ? 39.312 96.855 22.687 1.00 29.73 270 LEU A N 1
ATOM 1578 C CA . LEU A 1 195 ? 38.287 96.172 23.465 1.00 30.87 270 LEU A CA 1
ATOM 1579 C C . LEU A 1 195 ? 36.933 96.403 22.843 1.00 31.16 270 LEU A C 1
ATOM 1580 O O . LEU A 1 195 ? 36.178 95.455 22.607 1.00 30.70 270 LEU A O 1
ATOM 1585 N N . GLU A 1 196 ? 36.639 97.663 22.547 1.00 31.75 271 GLU A N 1
ATOM 1586 C CA . GLU A 1 196 ? 35.360 98.018 21.966 1.00 32.97 271 GLU A CA 1
ATOM 1587 C C . GLU A 1 196 ? 35.127 97.500 20.551 1.00 32.91 271 GLU A C 1
ATOM 1588 O O . GLU A 1 196 ? 33.989 97.285 20.169 1.00 33.23 271 GLU A O 1
ATOM 1594 N N . ASN A 1 197 ? 36.185 97.279 19.778 1.00 32.98 272 ASN A N 1
ATOM 1595 C CA . ASN A 1 197 ? 35.985 96.919 18.374 1.00 33.19 272 ASN A CA 1
ATOM 1596 C C . ASN A 1 197 ? 36.452 95.550 17.897 1.00 33.01 272 ASN A C 1
ATOM 1597 O O . ASN A 1 197 ? 36.668 95.366 16.705 1.00 33.05 272 ASN A O 1
ATOM 1602 N N . THR A 1 198 ? 36.580 94.587 18.805 1.00 32.72 273 THR A N 1
ATOM 1603 C CA . THR A 1 198 ? 36.995 93.257 18.410 1.00 32.58 273 THR A CA 1
ATOM 1604 C C . THR A 1 198 ? 36.472 92.178 19.345 1.00 33.37 273 THR A C 1
ATOM 1605 O O . THR A 1 198 ? 36.170 92.442 20.512 1.00 33.16 273 THR A O 1
ATOM 1609 N N . LYS A 1 199 ? 36.382 90.953 18.823 1.00 34.08 274 LYS A N 1
ATOM 1610 C CA . LYS A 1 199 ? 35.905 89.809 19.586 1.00 34.66 274 LYS A CA 1
ATOM 1611 C C . LYS A 1 199 ? 36.867 88.636 19.391 1.00 35.36 274 LYS A C 1
ATOM 1612 O O . LYS A 1 199 ? 36.959 87.745 20.226 1.00 35.67 274 LYS A O 1
ATOM 1618 N N . ASN A 1 200 ? 37.584 88.673 18.272 1.00 35.98 275 ASN A N 1
ATOM 1619 C CA . ASN A 1 200 ? 38.499 87.630 17.829 1.00 36.11 275 ASN A CA 1
ATOM 1620 C C . ASN A 1 200 ? 39.918 88.129 17.987 1.00 35.18 275 ASN A C 1
ATOM 1621 O O . ASN A 1 200 ? 40.130 89.292 18.208 1.00 34.98 275 ASN A O 1
ATOM 1626 N N . VAL A 1 201 ? 40.887 87.242 17.797 1.00 33.99 276 VAL A N 1
ATOM 1627 C CA . VAL A 1 201 ? 42.259 87.637 17.647 1.00 32.30 276 VAL A CA 1
ATOM 1628 C C . VAL A 1 201 ? 42.445 88.072 16.186 1.00 32.05 276 VAL A C 1
ATOM 1629 O O . VAL A 1 201 ? 43.297 88.914 15.876 1.00 32.11 276 VAL A O 1
ATOM 1633 N N . ARG A 1 202 ? 41.645 87.495 15.293 1.00 31.09 277 ARG A N 1
ATOM 1634 C CA . ARG A 1 202 ? 41.684 87.853 13.882 1.00 30.60 277 ARG A CA 1
ATOM 1635 C C . ARG A 1 202 ? 41.364 89.341 13.696 1.00 30.09 277 ARG A C 1
ATOM 1636 O O . ARG A 1 202 ? 42.007 90.030 12.921 1.00 29.75 277 ARG A O 1
ATOM 1644 N N . GLU A 1 203 ? 40.365 89.826 14.418 1.00 29.87 278 GLU A N 1
ATOM 1645 C CA . GLU A 1 203 ? 39.956 91.218 14.315 1.00 29.56 278 GLU A CA 1
ATOM 1646 C C . GLU A 1 203 ? 40.985 92.114 14.999 1.00 28.93 278 GLU A C 1
ATOM 1647 O O . GLU A 1 203 ? 41.241 93.241 14.571 1.00 28.97 278 GLU A O 1
ATOM 1653 N N . ILE A 1 204 ? 41.585 91.599 16.058 1.00 28.14 279 ILE A N 1
ATOM 1654 C CA . ILE A 1 204 ? 42.611 92.328 16.771 1.00 27.09 279 ILE A CA 1
ATOM 1655 C C . ILE A 1 204 ? 43.825 92.522 15.865 1.00 27.21 279 ILE A C 1
ATOM 1656 O O . ILE A 1 204 ? 44.371 93.605 15.776 1.00 27.42 279 ILE A O 1
ATOM 1661 N N . GLU A 1 205 ? 44.247 91.461 15.191 1.00 27.30 280 GLU A N 1
ATOM 1662 C CA . GLU A 1 205 ? 45.368 91.567 14.270 1.00 27.02 280 GLU A CA 1
ATOM 1663 C C . GLU A 1 205 ? 45.006 92.450 13.065 1.00 26.82 280 GLU A C 1
ATOM 1664 O O . GLU A 1 205 ? 45.832 93.226 12.578 1.00 26.75 280 GLU A O 1
ATOM 1670 N N . GLY A 1 206 ? 43.762 92.348 12.612 1.00 26.12 281 GLY A N 1
ATOM 1671 C CA . GLY A 1 206 ? 43.275 93.202 11.547 1.00 25.72 281 GLY A CA 1
ATOM 1672 C C . GLY A 1 206 ? 43.385 94.681 11.909 1.00 25.65 281 GLY A C 1
ATOM 1673 O O . GLY A 1 206 ? 43.875 95.496 11.119 1.00 25.64 281 GLY A O 1
ATOM 1674 N N . LYS A 1 207 ? 42.925 95.041 13.101 1.00 25.21 282 LYS A N 1
ATOM 1675 C CA . LYS A 1 207 ? 43.045 96.426 13.547 1.00 24.96 282 LYS A CA 1
ATOM 1676 C C . LYS A 1 207 ? 44.512 96.818 13.691 1.00 25.29 282 LYS A C 1
ATOM 1677 O O . LYS A 1 207 ? 44.912 97.896 13.270 1.00 25.30 282 LYS A O 1
ATOM 1683 N N . ILE A 1 208 ? 45.318 95.932 14.272 1.00 25.53 283 ILE A N 1
ATOM 1684 C CA . ILE A 1 208 ? 46.725 96.233 14.470 1.00 25.63 283 ILE A CA 1
ATOM 1685 C C . ILE A 1 208 ? 47.424 96.491 13.130 1.00 26.64 283 ILE A C 1
ATOM 1686 O O . ILE A 1 208 ? 48.199 97.437 13.021 1.00 26.97 283 ILE A O 1
ATOM 1691 N N . LYS A 1 209 ? 47.111 95.685 12.110 1.00 27.03 284 LYS A N 1
ATOM 1692 C CA . LYS A 1 209 ? 47.680 95.865 10.778 1.00 27.46 284 LYS A CA 1
ATOM 1693 C C . LYS A 1 209 ? 47.393 97.289 10.303 1.00 26.87 284 LYS A C 1
ATOM 1694 O O . LYS A 1 209 ? 48.269 97.966 9.775 1.00 26.96 284 LYS A O 1
ATOM 1700 N N . LEU A 1 210 ? 46.159 97.739 10.498 1.00 26.00 285 LEU A N 1
ATOM 1701 C CA . LEU A 1 210 ? 45.756 99.074 10.076 1.00 24.95 285 LEU A CA 1
ATOM 1702 C C . LEU A 1 210 ? 46.452 100.127 10.913 1.00 24.39 285 LEU A C 1
ATOM 1703 O O . LEU A 1 210 ? 46.770 101.213 10.427 1.00 23.62 285 LEU A O 1
ATOM 1708 N N . ILE A 1 211 ? 46.698 99.816 12.177 1.00 23.75 286 ILE A N 1
ATOM 1709 C CA . ILE A 1 211 ? 47.352 100.793 13.040 1.00 22.97 286 ILE A CA 1
ATOM 1710 C C . ILE A 1 211 ? 48.813 100.977 12.657 1.00 23.08 286 ILE A C 1
ATOM 1711 O O . ILE A 1 211 ? 49.307 102.101 12.653 1.00 23.45 286 ILE A O 1
ATOM 1716 N N . LYS A 1 212 ? 49.500 99.887 12.308 1.00 22.08 287 LYS A N 1
ATOM 1717 C CA . LYS A 1 212 ? 50.901 100.000 11.914 1.00 21.55 287 LYS A CA 1
ATOM 1718 C C . LYS A 1 212 ? 51.016 100.746 10.581 1.00 20.85 287 LYS A C 1
ATOM 1719 O O . LYS A 1 212 ? 52.040 101.360 10.287 1.00 20.68 287 LYS A O 1
ATOM 1725 N N . LEU A 1 213 ? 49.971 100.670 9.771 1.00 19.98 288 LEU A N 1
ATOM 1726 C CA . LEU A 1 213 ? 50.008 101.254 8.443 1.00 18.82 288 LEU A CA 1
ATOM 1727 C C . LEU A 1 213 ? 49.717 102.729 8.482 1.00 18.22 288 LEU A C 1
ATOM 1728 O O . LEU A 1 213 ? 50.452 103.523 7.918 1.00 18.08 288 LEU A O 1
ATOM 1733 N N . LYS A 1 214 ? 48.646 103.088 9.164 1.00 17.73 289 LYS A N 1
ATOM 1734 C CA . LYS A 1 214 ? 48.137 104.449 9.142 1.00 17.81 289 LYS A CA 1
ATOM 1735 C C . LYS A 1 214 ? 48.406 105.204 10.432 1.00 17.97 289 LYS A C 1
ATOM 1736 O O . LYS A 1 214 ? 48.127 106.398 10.528 1.00 17.75 289 LYS A O 1
ATOM 1742 N N . GLY A 1 215 ? 48.954 104.515 11.425 1.00 18.18 290 GLY A N 1
ATOM 1743 C CA . GLY A 1 215 ? 49.101 105.093 12.750 1.00 18.55 290 GLY A CA 1
ATOM 1744 C C . GLY A 1 215 ? 47.769 104.960 13.498 1.00 18.60 290 GLY A C 1
ATOM 1745 O O . GLY A 1 215 ? 46.698 104.937 12.874 1.00 18.30 290 GLY A O 1
ATOM 1746 N N . PHE A 1 216 ? 47.812 104.882 14.827 1.00 18.25 291 PHE A N 1
ATOM 1747 C CA . PHE A 1 216 ? 46.566 104.724 15.567 1.00 17.53 291 PHE A CA 1
ATOM 1748 C C . PHE A 1 216 ? 45.619 105.876 15.240 1.00 17.81 291 PHE A C 1
ATOM 1749 O O . PHE A 1 216 ? 44.415 105.678 15.031 1.00 18.05 291 PHE A O 1
ATOM 1757 N N . GLU A 1 217 ? 46.161 107.081 15.180 1.00 17.76 292 GLU A N 1
ATOM 1758 C CA . GLU A 1 217 ? 45.320 108.254 14.925 1.00 18.43 292 GLU A CA 1
ATOM 1759 C C . GLU A 1 217 ? 44.892 108.380 13.458 1.00 18.57 292 GLU A C 1
ATOM 1760 O O . GLU A 1 217 ? 43.939 109.098 13.142 1.00 17.94 292 GLU A O 1
ATOM 1766 N N . GLY A 1 218 ? 45.581 107.648 12.586 1.00 19.26 293 GLY A N 1
ATOM 1767 C CA . GLY A 1 218 ? 45.233 107.589 11.185 1.00 20.42 293 GLY A CA 1
ATOM 1768 C C . GLY A 1 218 ? 44.004 106.729 11.029 1.00 21.50 293 GLY A C 1
ATOM 1769 O O . GLY A 1 218 ? 43.105 107.056 10.259 1.00 21.46 293 GLY A O 1
ATOM 1770 N N . LEU A 1 219 ? 43.948 105.644 11.798 1.00 22.95 294 LEU A N 1
ATOM 1771 C CA . LEU A 1 219 ? 42.800 104.744 11.778 1.00 24.14 294 LEU A CA 1
ATOM 1772 C C . LEU A 1 219 ? 41.582 105.452 12.329 1.00 24.94 294 LEU A C 1
ATOM 1773 O O . LEU A 1 219 ? 40.485 105.356 11.771 1.00 25.79 294 LEU A O 1
ATOM 1778 N N . GLU A 1 220 ? 41.765 106.191 13.406 1.00 26.11 295 GLU A N 1
ATOM 1779 C CA . GLU A 1 220 ? 40.640 106.922 13.975 1.00 27.44 295 GLU A CA 1
ATOM 1780 C C . GLU A 1 220 ? 40.075 107.911 12.961 1.00 28.02 295 GLU A C 1
ATOM 1781 O O . GLU A 1 220 ? 38.850 108.010 12.787 1.00 28.32 295 GLU A O 1
ATOM 1787 N N . ARG A 1 221 ? 40.961 108.596 12.248 1.00 28.44 296 ARG A N 1
ATOM 1788 C CA . ARG A 1 221 ? 40.531 109.531 11.231 1.00 29.37 296 ARG A CA 1
ATOM 1789 C C . ARG A 1 221 ? 39.796 108.822 10.103 1.00 30.71 296 ARG A C 1
ATOM 1790 O O . ARG A 1 221 ? 38.702 109.231 9.704 1.00 31.03 296 ARG A O 1
ATOM 1798 N N . LYS A 1 222 ? 40.389 107.751 9.594 1.00 31.98 297 LYS A N 1
ATOM 1799 C CA . LYS A 1 222 ? 39.776 107.011 8.516 1.00 33.30 297 LYS A CA 1
ATOM 1800 C C . LYS A 1 222 ? 38.409 106.522 8.955 1.00 34.37 297 LYS A C 1
ATOM 1801 O O . LYS A 1 222 ? 37.429 106.648 8.211 1.00 34.37 297 LYS A O 1
ATOM 1807 N N . GLU A 1 223 ? 38.321 105.992 10.173 1.00 35.53 298 GLU A N 1
ATOM 1808 C CA . GLU A 1 223 ? 37.041 105.432 10.616 1.00 36.74 298 GLU A CA 1
ATOM 1809 C C . GLU A 1 223 ? 35.990 106.512 10.839 1.00 37.88 298 GLU A C 1
ATOM 1810 O O . GLU A 1 223 ? 34.806 106.298 10.623 1.00 37.70 298 GLU A O 1
ATOM 1816 N N . ARG A 1 224 ? 36.441 107.694 11.224 1.00 39.83 299 ARG A N 1
ATOM 1817 C CA . ARG A 1 224 ? 35.533 108.822 11.405 1.00 41.70 299 ARG A CA 1
ATOM 1818 C C . ARG A 1 224 ? 34.941 109.213 10.067 1.00 42.45 299 ARG A C 1
ATOM 1819 O O . ARG A 1 224 ? 33.735 109.471 9.945 1.00 42.31 299 ARG A O 1
ATOM 1827 N N . LYS A 1 225 ? 35.806 109.268 9.062 1.00 43.31 300 LYS A N 1
ATOM 1828 C CA . LYS A 1 225 ? 35.371 109.558 7.716 1.00 44.51 300 LYS A CA 1
ATOM 1829 C C . LYS A 1 225 ? 34.375 108.514 7.219 1.00 44.23 300 LYS A C 1
ATOM 1830 O O . LYS A 1 225 ? 33.362 108.855 6.618 1.00 44.87 300 LYS A O 1
ATOM 1836 N N . GLU A 1 226 ? 34.648 107.243 7.478 1.00 43.83 301 GLU A N 1
ATOM 1837 C CA . GLU A 1 226 ? 33.720 106.209 7.082 1.00 43.49 301 GLU A CA 1
ATOM 1838 C C . GLU A 1 226 ? 32.350 106.453 7.722 1.00 43.59 301 GLU A C 1
ATOM 1839 O O . GLU A 1 226 ? 31.323 106.409 7.034 1.00 43.36 301 GLU A O 1
ATOM 1845 N N . ARG A 1 227 ? 32.329 106.739 9.021 1.00 43.65 302 ARG A N 1
ATOM 1846 C CA . ARG A 1 227 ? 31.056 107.035 9.695 1.00 44.24 302 ARG A CA 1
ATOM 1847 C C . ARG A 1 227 ? 30.331 108.218 9.071 1.00 45.30 302 ARG A C 1
ATOM 1848 O O . ARG A 1 227 ? 29.101 108.205 8.951 1.00 45.82 302 ARG A O 1
ATOM 1856 N N . ASP A 1 228 ? 31.085 109.238 8.667 1.00 46.29 303 ASP A N 1
ATOM 1857 C CA . ASP A 1 228 ? 30.488 110.408 8.038 1.00 47.28 303 ASP A CA 1
ATOM 1858 C C . ASP A 1 228 ? 29.791 109.984 6.769 1.00 47.94 303 ASP A C 1
ATOM 1859 O O . ASP A 1 228 ? 28.678 110.425 6.478 1.00 48.34 303 ASP A O 1
ATOM 1864 N N . LYS A 1 229 ? 30.451 109.137 5.991 1.00 48.41 304 LYS A N 1
ATOM 1865 C CA . LYS A 1 229 ? 29.873 108.725 4.728 1.00 48.82 304 LYS A CA 1
ATOM 1866 C C . LYS A 1 229 ? 28.565 107.969 4.944 1.00 49.00 304 LYS A C 1
ATOM 1867 O O . LYS A 1 229 ? 27.597 108.193 4.232 1.00 48.97 304 LYS A O 1
ATOM 1873 N N . LEU A 1 230 ? 28.541 107.093 5.944 1.00 49.40 305 LEU A N 1
ATOM 1874 C CA . LEU A 1 230 ? 27.341 106.345 6.267 1.00 50.03 305 LEU A CA 1
ATOM 1875 C C . LEU A 1 230 ? 26.201 107.296 6.614 1.00 50.95 305 LEU A C 1
ATOM 1876 O O . LEU A 1 230 ? 25.035 107.000 6.379 1.00 51.03 305 LEU A O 1
ATOM 1889 N N . GLN A 1 232 ? 26.027 110.313 5.332 1.00 53.53 307 GLN A N 1
ATOM 1890 C CA . GLN A 1 232 ? 25.718 110.921 4.049 1.00 53.56 307 GLN A CA 1
ATOM 1891 C C . GLN A 1 232 ? 24.720 110.048 3.309 1.00 53.76 307 GLN A C 1
ATOM 1892 O O . GLN A 1 232 ? 23.830 110.553 2.634 1.00 53.84 307 GLN A O 1
ATOM 1898 N N . ILE A 1 233 ? 24.860 108.733 3.447 1.00 54.07 308 ILE A N 1
ATOM 1899 C CA . ILE A 1 233 ? 23.930 107.818 2.802 1.00 54.58 308 ILE A CA 1
ATOM 1900 C C . ILE A 1 233 ? 22.536 107.940 3.416 1.00 55.24 308 ILE A C 1
ATOM 1901 O O . ILE A 1 233 ? 21.530 107.867 2.714 1.00 55.30 308 ILE A O 1
ATOM 1906 N N . VAL A 1 234 ? 22.482 108.161 4.724 1.00 55.99 309 VAL A N 1
ATOM 1907 C CA . VAL A 1 234 ? 21.212 108.352 5.388 1.00 56.72 309 VAL A CA 1
ATOM 1908 C C . VAL A 1 234 ? 20.567 109.640 4.893 1.00 57.42 309 VAL A C 1
ATOM 1909 O O . VAL A 1 234 ? 19.388 109.650 4.546 1.00 57.29 309 VAL A O 1
ATOM 1913 N N . GLU A 1 235 ? 21.345 110.719 4.839 1.00 58.35 310 GLU A N 1
ATOM 1914 C CA . GLU A 1 235 ? 20.855 111.976 4.283 1.00 59.47 310 GLU A CA 1
ATOM 1915 C C . GLU A 1 235 ? 20.294 111.714 2.890 1.00 60.21 310 GLU A C 1
ATOM 1916 O O . GLU A 1 235 ? 19.270 112.271 2.506 1.00 60.10 310 GLU A O 1
ATOM 1922 N N . PHE A 1 236 ? 20.984 110.869 2.131 1.00 61.11 311 PHE A N 1
ATOM 1923 C CA . PHE A 1 236 ? 20.580 110.589 0.761 1.00 62.01 311 PHE A CA 1
ATOM 1924 C C . PHE A 1 236 ? 19.224 109.909 0.690 1.00 62.95 311 PHE A C 1
ATOM 1925 O O . PHE A 1 236 ? 18.304 110.421 0.061 1.00 63.14 311 PHE A O 1
ATOM 1933 N N . VAL A 1 237 ? 19.104 108.751 1.329 1.00 64.25 312 VAL A N 1
ATOM 1934 C CA . VAL A 1 237 ? 17.848 108.016 1.332 1.00 65.53 312 VAL A CA 1
ATOM 1935 C C . VAL A 1 237 ? 16.707 108.939 1.723 1.00 66.69 312 VAL A C 1
ATOM 1936 O O . VAL A 1 237 ? 15.603 108.849 1.179 1.00 66.86 312 VAL A O 1
ATOM 1940 N N . ALA A 1 238 ? 16.991 109.852 2.644 1.00 68.08 313 ALA A N 1
ATOM 1941 C CA . ALA A 1 238 ? 16.006 110.834 3.079 1.00 69.46 313 ALA A CA 1
ATOM 1942 C C . ALA A 1 238 ? 15.508 111.669 1.909 1.00 70.46 313 ALA A C 1
ATOM 1943 O O . ALA A 1 238 ? 14.426 111.428 1.380 1.00 70.81 313 ALA A O 1
ATOM 1945 N N . ASN A 1 239 ? 16.313 112.648 1.509 1.00 71.74 314 ASN A N 1
ATOM 1946 C CA . ASN A 1 239 ? 15.959 113.563 0.426 1.00 73.03 314 ASN A CA 1
ATOM 1947 C C . ASN A 1 239 ? 15.255 112.899 -0.760 1.00 73.79 314 ASN A C 1
ATOM 1948 O O . ASN A 1 239 ? 14.543 113.568 -1.508 1.00 73.76 314 ASN A O 1
ATOM 1953 N N . TYR A 1 240 ? 15.454 111.590 -0.930 1.00 74.71 315 TYR A N 1
ATOM 1954 C CA . TYR A 1 240 ? 14.792 110.862 -2.011 1.00 75.65 315 TYR A CA 1
ATOM 1955 C C . TYR A 1 240 ? 13.439 110.281 -1.586 1.00 76.40 315 TYR A C 1
ATOM 1956 O O . TYR A 1 240 ? 12.481 110.298 -2.355 1.00 76.27 315 TYR A O 1
ATOM 1965 N N . TYR A 1 241 ? 13.368 109.770 -0.361 1.00 77.42 316 TYR A N 1
ATOM 1966 C CA . TYR A 1 241 ? 12.156 109.124 0.129 1.00 78.38 316 TYR A CA 1
ATOM 1967 C C . TYR A 1 241 ? 11.170 110.083 0.766 1.00 79.00 316 TYR A C 1
ATOM 1968 O O . TYR A 1 241 ? 10.001 109.746 0.950 1.00 79.06 316 TYR A O 1
ATOM 1977 N N . ALA A 1 242 ? 11.638 111.275 1.108 1.00 79.83 317 ALA A N 1
ATOM 1978 C CA . ALA A 1 242 ? 10.784 112.258 1.761 1.00 80.76 317 ALA A CA 1
ATOM 1979 C C . ALA A 1 242 ? 10.560 111.886 3.220 1.00 81.42 317 ALA A C 1
ATOM 1980 O O . ALA A 1 242 ? 9.428 111.831 3.698 1.00 81.48 317 ALA A O 1
ATOM 1982 N N . VAL A 1 243 ? 11.656 111.600 3.910 1.00 82.31 318 VAL A N 1
ATOM 1983 C CA . VAL A 1 243 ? 11.638 111.324 5.334 1.00 83.13 318 VAL A CA 1
ATOM 1984 C C . VAL A 1 243 ? 12.821 112.077 5.911 1.00 83.80 318 VAL A C 1
ATOM 1985 O O . VAL A 1 243 ? 13.860 112.168 5.270 1.00 83.94 318 VAL A O 1
ATOM 1989 N N . LYS A 1 244 ? 12.663 112.645 7.098 1.00 84.72 319 LYS A N 1
ATOM 1990 C CA . LYS A 1 244 ? 13.755 113.384 7.721 1.00 85.62 319 LYS A CA 1
ATOM 1991 C C . LYS A 1 244 ? 14.800 112.441 8.287 1.00 86.16 319 LYS A C 1
ATOM 1992 O O . LYS A 1 244 ? 14.550 111.251 8.446 1.00 86.25 319 LYS A O 1
ATOM 1998 N N . VAL A 1 245 ? 15.978 112.973 8.582 1.00 86.91 320 VAL A N 1
ATOM 1999 C CA . VAL A 1 245 ? 17.044 112.161 9.143 1.00 87.73 320 VAL A CA 1
ATOM 2000 C C . VAL A 1 245 ? 16.663 111.736 10.548 1.00 88.29 320 VAL A C 1
ATOM 2001 O O . VAL A 1 245 ? 16.607 110.543 10.857 1.00 88.27 320 VAL A O 1
ATOM 2005 N N . GLU A 1 246 ? 16.392 112.730 11.391 1.00 89.04 321 GLU A N 1
ATOM 2006 C CA . GLU A 1 246 ? 15.977 112.502 12.766 1.00 89.77 321 GLU A CA 1
ATOM 2007 C C . GLU A 1 246 ? 15.001 111.332 12.809 1.00 90.28 321 GLU A C 1
ATOM 2008 O O . GLU A 1 246 ? 15.036 110.505 13.717 1.00 90.24 321 GLU A O 1
ATOM 2014 N N . ASP A 1 247 ? 14.146 111.267 11.798 1.00 91.10 322 ASP A N 1
ATOM 2015 C CA . ASP A 1 247 ? 13.141 110.220 11.692 1.00 91.92 322 ASP A CA 1
ATOM 2016 C C . ASP A 1 247 ? 13.773 108.872 11.342 1.00 92.32 322 ASP A C 1
ATOM 2017 O O . ASP A 1 247 ? 13.645 107.904 12.095 1.00 92.35 322 ASP A O 1
ATOM 2022 N N . ILE A 1 248 ? 14.470 108.825 10.208 1.00 92.83 323 ILE A N 1
ATOM 2023 C CA . ILE A 1 248 ? 15.055 107.581 9.695 1.00 93.27 323 ILE A CA 1
ATOM 2024 C C . ILE A 1 248 ? 15.836 106.758 10.727 1.00 93.56 323 ILE A C 1
ATOM 2025 O O . ILE A 1 248 ? 16.088 105.575 10.517 1.00 93.53 323 ILE A O 1
ATOM 2030 N N . LEU A 1 249 ? 16.181 107.369 11.852 1.00 94.08 324 LEU A N 1
ATOM 2031 C CA . LEU A 1 249 ? 16.993 106.691 12.858 1.00 94.71 324 LEU A CA 1
ATOM 2032 C C . LEU A 1 249 ? 16.238 106.260 14.117 1.00 95.20 324 LEU A C 1
ATOM 2033 O O . LEU A 1 249 ? 16.467 106.807 15.195 1.00 95.29 324 LEU A O 1
ATOM 2038 N N . SER A 1 250 ? 15.363 105.263 13.987 1.00 95.71 325 SER A N 1
ATOM 2039 C CA . SER A 1 250 ? 14.617 104.743 15.135 1.00 96.14 325 SER A CA 1
ATOM 2040 C C . SER A 1 250 ? 13.701 103.581 14.753 1.00 96.42 325 SER A C 1
ATOM 2041 O O . SER A 1 250 ? 13.463 103.332 13.571 1.00 96.53 325 SER A O 1
ATOM 2044 N N . ASP A 1 251 ? 13.183 102.881 15.762 1.00 96.68 326 ASP A N 1
ATOM 2045 C CA . ASP A 1 251 ? 12.320 101.721 15.536 1.00 96.90 326 ASP A CA 1
ATOM 2046 C C . ASP A 1 251 ? 10.865 102.105 15.277 1.00 96.96 326 ASP A C 1
ATOM 2047 O O . ASP A 1 251 ? 9.941 101.385 15.665 1.00 97.04 326 ASP A O 1
ATOM 2052 N N . LYS A 1 252 ? 10.665 103.242 14.622 1.00 96.97 327 LYS A N 1
ATOM 2053 C CA . LYS A 1 252 ? 9.324 103.704 14.300 1.00 96.97 327 LYS A CA 1
ATOM 2054 C C . LYS A 1 252 ? 8.809 102.978 13.066 1.00 96.86 327 LYS A C 1
ATOM 2055 O O . LYS A 1 252 ? 9.153 103.334 11.939 1.00 96.87 327 LYS A O 1
ATOM 2061 N N . ARG A 1 253 ? 7.997 101.950 13.285 1.00 96.68 328 ARG A N 1
ATOM 2062 C CA . ARG A 1 253 ? 7.444 101.163 12.188 1.00 96.52 328 ARG A CA 1
ATOM 2063 C C . ARG A 1 253 ? 6.360 101.948 11.462 1.00 96.13 328 ARG A C 1
ATOM 2064 O O . ARG A 1 253 ? 5.228 102.035 11.934 1.00 96.20 328 ARG A O 1
ATOM 2072 N N . ASN A 1 254 ? 6.710 102.519 10.312 1.00 95.65 329 ASN A N 1
ATOM 2073 C CA . ASN A 1 254 ? 5.779 103.357 9.561 1.00 95.20 329 ASN A CA 1
ATOM 2074 C C . ASN A 1 254 ? 5.720 103.052 8.062 1.00 94.85 329 ASN A C 1
ATOM 2075 O O . ASN A 1 254 ? 5.018 103.735 7.315 1.00 94.85 329 ASN A O 1
ATOM 2080 N N . LYS A 1 255 ? 6.460 102.034 7.629 1.00 94.38 330 LYS A N 1
ATOM 2081 C CA . LYS A 1 255 ? 6.489 101.633 6.217 1.00 93.92 330 LYS A CA 1
ATOM 2082 C C . LYS A 1 255 ? 6.859 102.793 5.283 1.00 93.44 330 LYS A C 1
ATOM 2083 O O . LYS A 1 255 ? 7.083 102.596 4.087 1.00 93.38 330 LYS A O 1
ATOM 2089 N N . ARG A 1 256 ? 6.897 104.001 5.833 1.00 92.80 331 ARG A N 1
ATOM 2090 C CA . ARG A 1 256 ? 7.351 105.169 5.094 1.00 92.17 331 ARG A CA 1
ATOM 2091 C C . ARG A 1 256 ? 8.747 105.470 5.598 1.00 91.43 331 ARG A C 1
ATOM 2092 O O . ARG A 1 256 ? 9.499 106.242 5.004 1.00 91.32 331 ARG A O 1
ATOM 2100 N N . THR A 1 257 ? 9.077 104.838 6.714 1.00 90.47 332 THR A N 1
ATOM 2101 C CA . THR A 1 257 ? 10.370 104.980 7.334 1.00 89.59 332 THR A CA 1
ATOM 2102 C C . THR A 1 257 ? 11.023 103.614 7.366 1.00 88.89 332 THR A C 1
ATOM 2103 O O . THR A 1 257 ? 12.155 103.443 6.927 1.00 88.81 332 THR A O 1
ATOM 2107 N N . SER A 1 258 ? 10.284 102.638 7.882 1.00 88.01 333 SER A N 1
ATOM 2108 C CA . SER A 1 258 ? 10.771 101.271 7.983 1.00 87.12 333 SER A CA 1
ATOM 2109 C C . SER A 1 258 ? 11.308 100.772 6.646 1.00 86.48 333 SER A C 1
ATOM 2110 O O . SER A 1 258 ? 12.247 99.976 6.604 1.00 86.43 333 SER A O 1
ATOM 2113 N N . GLU A 1 259 ? 10.717 101.252 5.556 1.00 85.62 334 GLU A N 1
ATOM 2114 C CA . GLU A 1 259 ? 11.137 100.836 4.222 1.00 84.80 334 GLU A CA 1
ATOM 2115 C C . GLU A 1 259 ? 12.262 101.712 3.672 1.00 83.90 334 GLU A C 1
ATOM 2116 O O . GLU A 1 259 ? 12.817 101.433 2.610 1.00 83.95 334 GLU A O 1
ATOM 2122 N N . ALA A 1 260 ? 12.589 102.776 4.394 1.00 82.60 335 ALA A N 1
ATOM 2123 C CA . ALA A 1 260 ? 13.696 103.635 4.014 1.00 81.32 335 ALA A CA 1
ATOM 2124 C C . ALA A 1 260 ? 14.889 103.192 4.828 1.00 80.49 335 ALA A C 1
ATOM 2125 O O . ALA A 1 260 ? 16.041 103.358 4.424 1.00 80.29 335 ALA A O 1
ATOM 2127 N N . ARG A 1 261 ? 14.591 102.612 5.984 1.00 79.39 336 ARG A N 1
ATOM 2128 C CA . ARG A 1 261 ? 15.604 102.110 6.889 1.00 78.31 336 ARG A CA 1
ATOM 2129 C C . ARG A 1 261 ? 16.249 100.880 6.280 1.00 77.41 336 ARG A C 1
ATOM 2130 O O . ARG A 1 261 ? 17.444 100.656 6.436 1.00 77.24 336 ARG A O 1
ATOM 2138 N N . LYS A 1 262 ? 15.445 100.087 5.579 1.00 76.31 337 LYS A N 1
ATOM 2139 C CA . LYS A 1 262 ? 15.940 98.881 4.932 1.00 75.18 337 LYS A CA 1
ATOM 2140 C C . LYS A 1 262 ? 16.926 99.232 3.832 1.00 74.26 337 LYS A C 1
ATOM 2141 O O . LYS A 1 262 ? 18.087 98.830 3.886 1.00 74.38 337 LYS A O 1
ATOM 2147 N N . ILE A 1 263 ? 16.478 100.003 2.847 1.00 73.01 338 ILE A N 1
ATOM 2148 C CA . ILE A 1 263 ? 17.358 100.381 1.747 1.00 71.88 338 ILE A CA 1
ATOM 2149 C C . ILE A 1 263 ? 18.639 101.051 2.251 1.00 70.88 338 ILE A C 1
ATOM 2150 O O . ILE A 1 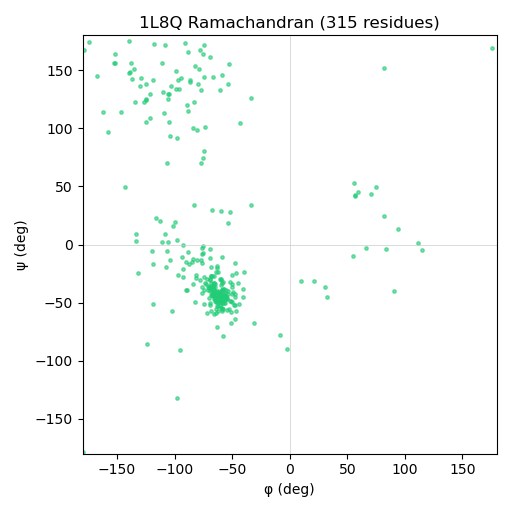263 ? 19.732 100.742 1.783 1.00 70.83 338 ILE A O 1
ATOM 2155 N N . ALA A 1 264 ? 18.500 101.964 3.206 1.00 69.46 339 ALA A N 1
ATOM 2156 C CA . ALA A 1 264 ? 19.659 102.642 3.761 1.00 67.95 339 ALA A CA 1
ATOM 2157 C C . ALA A 1 264 ? 20.680 101.617 4.233 1.00 67.07 339 ALA A C 1
ATOM 2158 O O . ALA A 1 264 ? 21.786 101.545 3.702 1.00 67.09 339 ALA A O 1
ATOM 2168 N N . TYR A 1 266 ? 20.946 98.732 3.530 1.00 62.06 341 TYR A N 1
ATOM 2169 C CA . TYR A 1 266 ? 21.389 98.051 2.318 1.00 60.43 341 TYR A CA 1
ATOM 2170 C C . TYR A 1 266 ? 22.449 98.867 1.595 1.00 59.14 341 TYR A C 1
ATOM 2171 O O . TYR A 1 266 ? 23.472 98.335 1.161 1.00 59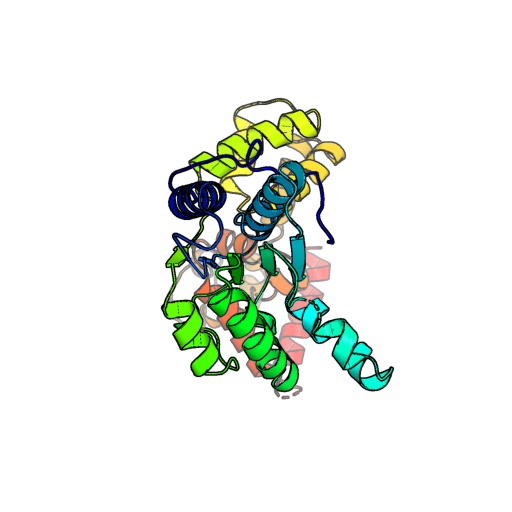.13 341 TYR A O 1
ATOM 2180 N N . LEU A 1 267 ? 22.209 100.163 1.476 1.00 57.57 342 LEU A N 1
ATOM 2181 C CA . LEU A 1 267 ? 23.154 101.033 0.799 1.00 56.28 342 LEU A CA 1
ATOM 2182 C C . LEU A 1 267 ? 24.472 101.154 1.576 1.00 55.61 342 LEU A C 1
ATOM 2183 O O . LEU A 1 267 ? 25.555 101.209 0.980 1.00 55.33 342 LEU A O 1
ATOM 2188 N N . CYS A 1 268 ? 24.375 101.196 2.903 1.00 54.61 343 CYS A N 1
ATOM 2189 C CA . CYS A 1 268 ? 25.561 101.263 3.745 1.00 53.42 343 CYS A CA 1
ATOM 2190 C C . CYS A 1 268 ? 26.333 99.987 3.562 1.00 52.99 343 CYS A C 1
ATOM 2191 O O . CYS A 1 268 ? 27.559 100.001 3.444 1.00 53.09 343 CYS A O 1
ATOM 2194 N N . ARG A 1 269 ? 25.613 98.876 3.522 1.00 52.07 344 ARG A N 1
ATOM 2195 C CA . ARG A 1 269 ? 26.248 97.584 3.344 1.00 51.68 344 ARG A CA 1
ATOM 2196 C C . ARG A 1 269 ? 26.825 97.446 1.946 1.00 51.27 344 ARG A C 1
ATOM 2197 O O . ARG A 1 269 ? 27.993 97.145 1.783 1.00 51.22 344 ARG A O 1
ATOM 2205 N N . LYS A 1 270 ? 26.012 97.711 0.935 1.00 50.88 345 LYS A N 1
ATOM 2206 C CA . LYS A 1 270 ? 26.434 97.432 -0.432 1.00 50.60 345 LYS A CA 1
ATOM 2207 C C . LYS A 1 270 ? 27.286 98.521 -1.088 1.00 49.97 345 LYS A C 1
ATOM 2208 O O . LYS A 1 270 ? 28.180 98.221 -1.890 1.00 49.64 345 LYS A O 1
ATOM 2214 N N . VAL A 1 271 ? 27.017 99.776 -0.747 1.00 49.14 346 VAL A N 1
ATOM 2215 C CA . VAL A 1 271 ? 27.730 100.878 -1.373 1.00 49.19 346 VAL A CA 1
ATOM 2216 C C . VAL A 1 271 ? 29.029 101.283 -0.659 1.00 49.45 346 VAL A C 1
ATOM 2217 O O . VAL A 1 271 ? 30.020 101.575 -1.303 1.00 48.66 346 VAL A O 1
ATOM 2221 N N . CYS A 1 272 ? 29.025 101.279 0.669 1.00 50.08 347 CYS A N 1
ATOM 2222 C CA . CYS A 1 272 ? 30.218 101.655 1.417 1.00 51.00 347 CYS A CA 1
ATOM 2223 C C . CYS A 1 272 ? 30.957 100.490 2.058 1.00 51.16 347 CYS A C 1
ATOM 2224 O O . CYS A 1 272 ? 31.960 100.702 2.735 1.00 50.96 347 CYS A O 1
ATOM 2227 N N . SER A 1 273 ? 30.472 99.268 1.846 1.00 51.40 348 SER A N 1
ATOM 2228 C CA . SER A 1 273 ? 31.144 98.085 2.399 1.00 51.85 348 SER A CA 1
ATOM 2229 C C . SER A 1 273 ? 31.307 98.167 3.905 1.00 51.26 348 SER A C 1
ATOM 2230 O O . SER A 1 273 ? 32.358 97.838 4.430 1.00 51.28 348 SER A O 1
ATOM 2233 N N . ALA A 1 274 ? 30.273 98.632 4.592 1.00 50.98 349 ALA A N 1
ATOM 2234 C CA . ALA A 1 274 ? 30.312 98.723 6.038 1.00 50.79 349 ALA A CA 1
ATOM 2235 C C . ALA A 1 274 ? 29.885 97.410 6.659 1.00 50.95 349 ALA A C 1
ATOM 2236 O O . ALA A 1 274 ? 28.956 96.760 6.194 1.00 51.25 349 ALA A O 1
ATOM 2238 N N . SER A 1 275 ? 30.567 97.011 7.712 1.00 51.15 350 SER A N 1
ATOM 2239 C CA . SER A 1 275 ? 30.221 95.773 8.377 1.00 51.27 350 SER A CA 1
ATOM 2240 C C . SER A 1 275 ? 28.882 95.917 9.070 1.00 51.32 350 SER A C 1
ATOM 2241 O O . SER A 1 275 ? 28.417 97.037 9.295 1.00 50.78 350 SER A O 1
ATOM 2244 N N . LEU A 1 276 ? 28.265 94.774 9.391 1.00 51.75 351 LEU A N 1
ATOM 2245 C CA . LEU A 1 276 ? 26.999 94.734 10.109 1.00 51.93 351 LEU A CA 1
ATOM 2246 C C . LEU A 1 276 ? 27.113 95.588 11.353 1.00 52.20 351 LEU A C 1
ATOM 2247 O O . LEU A 1 276 ? 26.360 96.542 11.539 1.00 51.81 351 LEU A O 1
ATOM 2252 N N . ILE A 1 277 ? 28.079 95.250 12.199 1.00 52.97 352 ILE A N 1
ATOM 2253 C CA . ILE A 1 277 ? 28.307 96.003 13.416 1.00 53.79 352 ILE A CA 1
ATOM 2254 C C . ILE A 1 277 ? 28.326 97.488 13.100 1.00 54.18 352 ILE A C 1
ATOM 2255 O O . ILE A 1 277 ? 27.600 98.261 13.716 1.00 54.02 352 ILE A O 1
ATOM 2260 N N . GLU A 1 278 ? 29.146 97.878 12.120 1.00 54.92 353 GLU A N 1
ATOM 2261 C CA . GLU A 1 278 ? 29.263 99.286 11.720 1.00 55.55 353 GLU A CA 1
ATOM 2262 C C . GLU A 1 278 ? 27.926 99.877 11.309 1.00 56.41 353 GLU A C 1
ATOM 2263 O O . GLU A 1 278 ? 27.569 100.971 11.732 1.00 56.18 353 GLU A O 1
ATOM 2269 N N . ILE A 1 279 ? 27.195 99.159 10.467 1.00 57.69 354 ILE A N 1
ATOM 2270 C CA . ILE A 1 279 ? 25.886 99.613 10.045 1.00 59.11 354 ILE A CA 1
ATOM 2271 C C . ILE A 1 279 ? 24.975 99.708 11.261 1.00 60.31 354 ILE A C 1
ATOM 2272 O O . ILE A 1 279 ? 24.281 100.701 11.445 1.00 60.48 354 ILE A O 1
ATOM 2277 N N . ALA A 1 280 ? 24.994 98.681 12.103 1.00 61.84 355 ALA A N 1
ATOM 2278 C CA . ALA A 1 280 ? 24.166 98.686 13.302 1.00 63.62 355 ALA A CA 1
ATOM 2279 C C . ALA A 1 280 ? 24.471 99.918 14.138 1.00 64.98 355 ALA A C 1
ATOM 2280 O O . ALA A 1 280 ? 23.569 100.601 14.599 1.00 64.80 355 ALA A O 1
ATOM 2282 N N . ARG A 1 281 ? 25.754 100.209 14.312 1.00 67.16 356 ARG A N 1
ATOM 2283 C CA . ARG A 1 281 ? 26.170 101.365 15.101 1.00 69.37 356 ARG A CA 1
ATOM 2284 C C . ARG A 1 281 ? 25.709 102.658 14.453 1.00 70.61 356 ARG A C 1
ATOM 2285 O O . ARG A 1 281 ? 25.287 103.593 15.127 1.00 70.48 356 ARG A O 1
ATOM 2293 N N . ALA A 1 282 ? 25.806 102.710 13.136 1.00 72.73 357 ALA A N 1
ATOM 2294 C CA . ALA A 1 282 ? 25.411 103.897 12.410 1.00 74.89 357 ALA A CA 1
ATOM 2295 C C . ALA A 1 282 ? 23.961 104.196 12.726 1.00 76.66 357 ALA A C 1
ATOM 2296 O O . ALA A 1 282 ? 23.615 105.294 13.162 1.00 76.86 357 ALA A O 1
ATOM 2298 N N . PHE A 1 283 ? 23.110 103.210 12.494 1.00 78.74 358 PHE A N 1
ATOM 2299 C CA . PHE A 1 283 ? 21.712 103.344 12.814 1.00 80.92 358 PHE A CA 1
ATOM 2300 C C . PHE A 1 283 ? 21.575 103.004 14.278 1.00 82.51 358 PHE A C 1
ATOM 2301 O O . PHE A 1 283 ? 21.585 101.837 14.659 1.00 82.92 358 PHE A O 1
ATOM 2309 N N . LYS A 1 284 ? 21.477 104.033 15.105 1.00 84.40 359 LYS A N 1
ATOM 2310 C CA . LYS A 1 284 ? 21.475 103.844 16.543 1.00 86.29 359 LYS A CA 1
ATOM 2311 C C . LYS A 1 284 ? 20.621 102.686 16.989 1.00 87.46 359 LYS A C 1
ATOM 2312 O O . LYS A 1 284 ? 19.397 102.734 16.944 1.00 87.67 359 LYS A O 1
ATOM 2318 N N . ARG A 1 285 ? 21.318 101.614 17.344 1.00 89.06 360 ARG A N 1
ATOM 2319 C CA . ARG A 1 285 ? 20.749 100.374 17.833 1.00 90.77 360 ARG A CA 1
ATOM 2320 C C . ARG A 1 285 ? 21.962 99.549 18.216 1.00 91.83 360 ARG A C 1
ATOM 2321 O O . ARG A 1 285 ? 23.094 99.958 17.967 1.00 91.90 360 ARG A O 1
ATOM 2329 N N . LYS A 1 286 ? 21.735 98.391 18.821 1.00 93.34 361 LYS A N 1
ATOM 2330 C CA . LYS A 1 286 ? 22.827 97.480 19.125 1.00 94.72 361 LYS A CA 1
ATOM 2331 C C . LYS A 1 286 ? 22.335 96.054 19.296 1.00 95.64 361 LYS A C 1
ATOM 2332 O O . LYS A 1 286 ? 21.870 95.667 20.366 1.00 95.60 361 LYS A O 1
ATOM 2338 N N . ASP A 1 287 ? 22.441 95.284 18.221 1.00 96.97 362 ASP A N 1
ATOM 2339 C CA . ASP A 1 287 ? 22.038 93.889 18.218 1.00 98.25 362 ASP A CA 1
ATOM 2340 C C . ASP A 1 287 ? 22.301 93.293 16.843 1.00 99.26 362 ASP A C 1
ATOM 2341 O O . ASP A 1 287 ? 22.804 93.970 15.945 1.00 99.23 362 ASP A O 1
ATOM 2346 N N . HIS A 1 288 ? 21.946 92.024 16.680 1.00 100.59 363 HIS A N 1
ATOM 2347 C CA . HIS A 1 288 ? 22.146 91.332 15.416 1.00 101.94 363 HIS A CA 1
ATOM 2348 C C . HIS A 1 288 ? 20.894 91.377 14.555 1.00 102.67 363 HIS A C 1
ATOM 2349 O O . HIS A 1 288 ? 20.701 92.302 13.768 1.00 102.75 363 HIS A O 1
ATOM 2356 N N . THR A 1 289 ? 20.053 90.360 14.718 1.00 103.76 364 THR A N 1
ATOM 2357 C CA . THR A 1 289 ? 18.809 90.221 13.963 1.00 104.76 364 THR A CA 1
ATOM 2358 C C . THR A 1 289 ? 18.533 91.393 13.014 1.00 105.48 364 THR A C 1
ATOM 2359 O O . THR A 1 289 ? 18.944 91.372 11.852 1.00 105.55 364 THR A O 1
ATOM 2363 N N . THR A 1 290 ? 17.838 92.407 13.525 1.00 106.38 365 THR A N 1
ATOM 2364 C CA . THR A 1 290 ? 17.450 93.577 12.735 1.00 107.21 365 THR A CA 1
ATOM 2365 C C . THR A 1 290 ? 18.077 93.631 11.345 1.00 107.81 365 THR A C 1
ATOM 2366 O O . THR A 1 290 ? 17.425 93.325 10.346 1.00 107.87 365 THR A O 1
ATOM 2370 N N . VAL A 1 291 ? 19.343 94.027 11.292 1.00 108.59 366 VAL A N 1
ATOM 2371 C CA . VAL A 1 291 ? 20.040 94.207 10.027 1.00 109.41 366 VAL A CA 1
ATOM 2372 C C . VAL A 1 291 ? 19.923 93.005 9.102 1.00 109.99 366 VAL A C 1
ATOM 2373 O O . VAL A 1 291 ? 19.298 93.087 8.049 1.00 110.17 366 VAL A O 1
ATOM 2377 N N . ILE A 1 292 ? 20.530 91.892 9.500 1.00 110.72 367 ILE A N 1
ATOM 2378 C CA . ILE A 1 292 ? 20.525 90.674 8.688 1.00 111.45 367 ILE A CA 1
ATOM 2379 C C . ILE A 1 292 ? 19.254 90.507 7.839 1.00 111.91 367 ILE A C 1
ATOM 2380 O O . ILE A 1 292 ? 19.309 90.590 6.613 1.00 111.95 367 ILE A O 1
ATOM 2385 N N . HIS A 1 293 ? 18.115 90.281 8.487 1.00 112.51 368 HIS A N 1
ATOM 2386 C CA . HIS A 1 293 ? 16.870 90.065 7.750 1.00 113.08 368 HIS A CA 1
ATOM 2387 C C . HIS A 1 293 ? 16.389 91.288 6.975 1.00 113.40 368 HIS A C 1
ATOM 2388 O O . HIS A 1 293 ? 15.691 91.154 5.970 1.00 113.48 368 HIS A O 1
ATOM 2395 N N . ALA A 1 294 ? 16.755 92.476 7.443 1.00 113.80 369 ALA A N 1
ATOM 2396 C CA . ALA A 1 294 ? 16.417 93.690 6.720 1.00 114.23 369 ALA A CA 1
ATOM 2397 C C . ALA A 1 294 ? 17.036 93.598 5.334 1.00 114.50 369 ALA A C 1
ATOM 2398 O O . ALA A 1 294 ? 16.346 93.710 4.324 1.00 114.68 369 ALA A O 1
ATOM 2400 N N . ILE A 1 295 ? 18.342 93.367 5.292 1.00 114.78 370 ILE A N 1
ATOM 2401 C CA . ILE A 1 295 ? 19.037 93.209 4.029 1.00 115.10 370 ILE A CA 1
ATOM 2402 C C . ILE A 1 295 ? 18.448 92.029 3.253 1.00 115.36 370 ILE A C 1
ATOM 2403 O O . ILE A 1 295 ? 18.446 92.029 2.020 1.00 115.38 370 ILE A O 1
ATOM 2408 N N . ARG A 1 296 ? 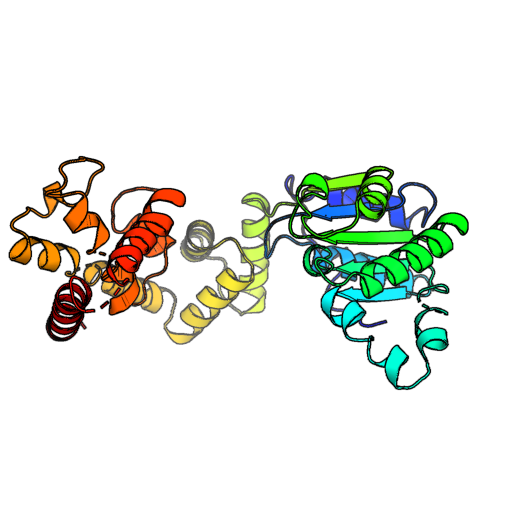17.935 91.033 3.980 1.00 115.70 371 ARG A N 1
ATOM 2409 C CA . ARG A 1 296 ? 17.284 89.884 3.352 1.00 116.05 371 ARG A CA 1
ATOM 2410 C C . ARG A 1 296 ? 16.055 90.343 2.584 1.00 116.17 371 ARG A C 1
ATOM 2411 O O . ARG A 1 296 ? 15.940 90.112 1.386 1.00 116.21 371 ARG A O 1
ATOM 2419 N N . SER A 1 297 ? 15.137 91.003 3.281 1.00 116.37 372 SER A N 1
ATOM 2420 C CA . SER A 1 297 ? 13.916 91.489 2.652 1.00 116.59 372 SER A CA 1
ATOM 2421 C C . SER A 1 297 ? 14.231 92.203 1.347 1.00 116.71 372 SER A C 1
ATOM 2422 O O . SER A 1 297 ? 13.543 92.019 0.343 1.00 116.71 372 SER A O 1
ATOM 2425 N N . VAL A 1 298 ? 15.282 93.015 1.366 1.00 116.89 373 VAL A N 1
ATOM 2426 C CA . VAL A 1 298 ? 15.686 93.764 0.187 1.00 117.10 373 VAL A CA 1
ATOM 2427 C C . VAL A 1 298 ? 16.041 92.834 -0.965 1.00 117.35 373 VAL A C 1
ATOM 2428 O O . VAL A 1 298 ? 15.875 93.189 -2.131 1.00 117.37 373 VAL A O 1
ATOM 2432 N N . GLU A 1 299 ? 16.527 91.640 -0.640 1.00 117.69 374 GLU A N 1
ATOM 2433 C CA . GLU A 1 299 ? 16.854 90.661 -1.674 1.00 118.03 374 GLU A CA 1
ATOM 2434 C C . GLU A 1 299 ? 15.630 89.846 -2.090 1.00 118.15 374 GLU A C 1
ATOM 2435 O O . GLU A 1 299 ? 15.644 89.176 -3.121 1.00 118.20 374 GLU A O 1
ATOM 2441 N N . GLU A 1 300 ? 14.573 89.911 -1.287 1.00 118.33 375 GLU A N 1
ATOM 2442 C CA . GLU A 1 300 ? 13.325 89.246 -1.631 1.00 118.52 375 GLU A CA 1
ATOM 2443 C C . GLU A 1 300 ? 12.716 89.967 -2.816 1.00 118.57 375 GLU A C 1
ATOM 2444 O O . GLU A 1 300 ? 12.022 89.369 -3.632 1.00 118.70 375 GLU A O 1
ATOM 2450 N N . GLU A 1 301 ? 12.991 91.263 -2.904 1.00 118.60 376 GLU A N 1
ATOM 2451 C CA . GLU A 1 301 ? 12.457 92.096 -3.969 1.00 118.66 376 GLU A CA 1
ATOM 2452 C C . GLU A 1 301 ? 13.186 91.875 -5.290 1.00 118.72 376 GLU A C 1
ATOM 2453 O O . GLU A 1 301 ? 12.830 92.465 -6.306 1.00 118.79 376 GLU A O 1
ATOM 2459 N N . LYS A 1 302 ? 14.209 91.029 -5.271 1.00 118.81 377 LYS A N 1
ATOM 2460 C CA . LYS A 1 302 ? 14.958 90.720 -6.481 1.00 118.97 377 LYS A CA 1
ATOM 2461 C C . LYS A 1 302 ? 14.169 89.774 -7.377 1.00 119.10 377 LYS A C 1
ATOM 2462 O O . LYS A 1 302 ? 14.210 89.881 -8.604 1.00 119.14 377 LYS A O 1
ATOM 2468 N N . LYS A 1 303 ? 13.454 88.844 -6.751 1.00 119.22 378 LYS A N 1
ATOM 2469 C CA . LYS A 1 303 ? 12.650 87.866 -7.471 1.00 119.25 378 LYS A CA 1
ATOM 2470 C C . LYS A 1 303 ? 12.061 88.461 -8.744 1.00 119.26 378 LYS A C 1
ATOM 2471 O O . LYS A 1 303 ? 12.588 88.253 -9.836 1.00 119.30 378 LYS A O 1
ATOM 2477 N N . ARG A 1 306 ? 12.519 91.973 -13.151 1.00 77.49 381 ARG A N 1
ATOM 2478 C CA . ARG A 1 306 ? 13.357 93.130 -12.846 1.00 77.49 381 ARG A CA 1
ATOM 2479 C C . ARG A 1 306 ? 12.482 94.322 -12.466 1.00 76.98 381 ARG A C 1
ATOM 2480 O O . ARG A 1 306 ? 12.061 95.091 -13.326 1.00 77.12 381 ARG A O 1
ATOM 2488 N N . LYS A 1 307 ? 12.220 94.472 -11.172 1.00 76.26 382 LYS A N 1
ATOM 2489 C CA . LYS A 1 307 ? 11.298 95.495 -10.689 1.00 75.58 382 LYS A CA 1
ATOM 2490 C C . LYS A 1 307 ? 11.937 96.432 -9.662 1.00 75.07 382 LYS A C 1
ATOM 2491 O O . LYS A 1 307 ? 12.446 97.504 -10.002 1.00 74.99 382 LYS A O 1
ATOM 2497 N N . PHE A 1 308 ? 11.899 96.008 -8.405 1.00 74.32 383 PHE A N 1
ATOM 2498 C CA . PHE A 1 308 ? 12.429 96.773 -7.284 1.00 73.54 383 PHE A CA 1
ATOM 2499 C C . PHE A 1 308 ? 13.954 96.840 -7.356 1.00 72.90 383 PHE A C 1
ATOM 2500 O O . PHE A 1 308 ? 14.587 97.624 -6.650 1.00 72.63 383 PHE A O 1
ATOM 2508 N N . LYS A 1 309 ? 14.526 96.020 -8.234 1.00 72.14 384 LYS A N 1
ATOM 2509 C CA . LYS A 1 309 ? 15.969 95.952 -8.423 1.00 71.52 384 LYS A CA 1
ATOM 2510 C C . LYS A 1 309 ? 16.526 97.225 -9.052 1.00 70.80 384 LYS A C 1
ATOM 2511 O O . LYS A 1 309 ? 17.565 97.733 -8.626 1.00 70.82 384 LYS A O 1
ATOM 2517 N N . HIS A 1 310 ? 15.831 97.734 -10.063 1.00 69.86 385 HIS A N 1
ATOM 2518 C CA . HIS A 1 310 ? 16.274 98.924 -10.789 1.00 68.90 385 HIS A CA 1
ATOM 2519 C C . HIS A 1 310 ? 16.266 100.178 -9.931 1.00 67.75 385 HIS A C 1
ATOM 2520 O O . HIS A 1 310 ? 17.085 101.075 -10.125 1.00 67.51 385 HIS A O 1
ATOM 2527 N N . LEU A 1 311 ? 15.324 100.251 -9.001 1.00 66.42 386 LEU A N 1
ATOM 2528 C CA . LEU A 1 311 ? 15.286 101.364 -8.080 1.00 65.31 386 LEU A CA 1
ATOM 2529 C C . LEU A 1 311 ? 16.576 101.307 -7.264 1.00 64.80 386 LEU A C 1
ATOM 2530 O O . LEU A 1 311 ? 17.480 102.121 -7.443 1.00 64.47 386 LEU A O 1
ATOM 2535 N N . VAL A 1 312 ? 16.654 100.320 -6.383 1.00 64.11 387 VAL A N 1
ATOM 2536 C CA . VAL A 1 312 ? 17.829 100.120 -5.561 1.00 63.45 387 VAL A CA 1
ATOM 2537 C C . VAL A 1 312 ? 19.089 100.342 -6.382 1.00 62.86 387 VAL A C 1
ATOM 2538 O O . VAL A 1 312 ? 20.018 101.020 -5.943 1.00 62.90 387 VAL A O 1
ATOM 2542 N N . GLY A 1 313 ? 19.112 99.775 -7.581 1.00 62.02 388 GLY A N 1
ATOM 2543 C CA . GLY A 1 313 ? 20.259 99.909 -8.459 1.00 61.05 388 GLY A CA 1
ATOM 2544 C C . GLY A 1 313 ? 20.578 101.363 -8.734 1.00 60.17 388 GLY A C 1
ATOM 2545 O O . GLY A 1 313 ? 21.737 101.780 -8.703 1.00 60.11 388 GLY A O 1
ATOM 2546 N N . PHE A 1 314 ? 19.538 102.141 -8.994 1.00 59.15 389 PHE A N 1
ATOM 2547 C CA . PHE A 1 314 ? 19.702 103.553 -9.268 1.00 58.30 389 PHE A CA 1
ATOM 2548 C C . PHE A 1 314 ? 20.176 104.308 -8.016 1.00 57.90 389 PHE A C 1
ATOM 2549 O O . PHE A 1 314 ? 21.010 105.214 -8.097 1.00 57.54 389 PHE A O 1
ATOM 2557 N N . LEU A 1 315 ? 19.639 103.929 -6.864 1.00 57.33 390 LEU A N 1
ATOM 2558 C CA . LEU A 1 315 ? 20.015 104.552 -5.608 1.00 57.02 390 LEU A CA 1
ATOM 2559 C C . LEU A 1 315 ? 21.488 104.273 -5.295 1.00 56.86 390 LEU A C 1
ATOM 2560 O O . LEU A 1 315 ? 22.216 105.151 -4.815 1.00 56.14 390 LEU A O 1
ATOM 2565 N N . GLU A 1 316 ? 21.915 103.045 -5.581 1.00 56.73 391 GLU A N 1
ATOM 2566 C CA . GLU A 1 316 ? 23.290 102.627 -5.362 1.00 56.46 391 GLU A CA 1
ATOM 2567 C C . GLU A 1 316 ? 24.239 103.503 -6.151 1.00 56.38 391 GLU A C 1
ATOM 2568 O O . GLU A 1 316 ? 25.233 103.989 -5.623 1.00 56.09 391 GLU A O 1
ATOM 2574 N N . LYS A 1 317 ? 23.919 103.714 -7.421 1.00 56.70 392 LYS A N 1
ATOM 2575 C CA . LYS A 1 317 ? 24.778 104.491 -8.306 1.00 57.33 392 LYS A CA 1
ATOM 2576 C C . LYS A 1 317 ? 24.851 105.960 -7.894 1.00 57.56 392 LYS A C 1
ATOM 2577 O O . LYS A 1 317 ? 25.922 106.560 -7.866 1.00 57.37 392 LYS A O 1
ATOM 2583 N N . GLN A 1 318 ? 23.710 106.536 -7.559 1.00 58.12 393 GLN A N 1
ATOM 2584 C CA . GLN A 1 318 ? 23.695 107.915 -7.110 1.00 58.53 393 GLN A CA 1
ATOM 2585 C C . GLN A 1 318 ? 24.504 108.069 -5.819 1.00 58.49 393 GLN A C 1
ATOM 2586 O O . GLN A 1 318 ? 25.410 108.903 -5.742 1.00 58.48 393 GLN A O 1
ATOM 2592 N N . ALA A 1 319 ? 24.186 107.252 -4.818 1.00 58.33 394 ALA A N 1
ATOM 2593 C CA . ALA A 1 319 ? 24.941 107.247 -3.571 1.00 58.31 394 ALA A CA 1
ATOM 2594 C C . ALA A 1 319 ? 26.448 107.203 -3.838 1.00 58.46 394 ALA A C 1
ATOM 2595 O O . ALA A 1 319 ? 27.210 107.952 -3.234 1.00 58.79 394 ALA A O 1
ATOM 2597 N N . PHE A 1 320 ? 26.877 106.336 -4.748 1.00 58.28 395 PHE A N 1
ATOM 2598 C CA . PHE A 1 320 ? 28.298 106.238 -5.067 1.00 58.34 395 PHE A CA 1
ATOM 2599 C C . PHE A 1 320 ? 28.881 107.566 -5.566 1.00 59.24 395 PHE A C 1
ATOM 2600 O O . PHE A 1 320 ? 29.856 108.079 -5.015 1.00 58.94 395 PHE A O 1
ATOM 2608 N N . ASP A 1 321 ? 28.276 108.112 -6.609 1.00 60.51 396 ASP A N 1
ATOM 2609 C CA . ASP A 1 321 ? 28.732 109.363 -7.199 1.00 61.91 396 ASP A CA 1
ATOM 2610 C C . ASP A 1 321 ? 28.701 110.534 -6.215 1.00 62.75 396 ASP A C 1
ATOM 2611 O O . ASP A 1 321 ? 29.506 111.462 -6.318 1.00 62.48 396 ASP A O 1
ATOM 2616 N N . LYS A 1 322 ? 27.767 110.495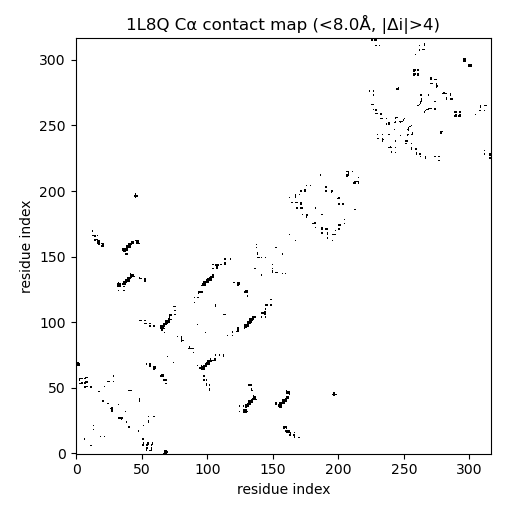 -5.269 1.00 63.84 397 LYS A N 1
ATOM 2617 C CA . LYS A 1 322 ? 27.597 111.608 -4.340 1.00 65.13 397 LYS A CA 1
ATOM 2618 C C . LYS A 1 322 ? 28.381 111.455 -3.046 1.00 65.85 397 LYS A C 1
ATOM 2619 O O . LYS A 1 322 ? 28.752 112.445 -2.426 1.00 65.98 397 LYS A O 1
ATOM 2625 N N . ILE A 1 323 ? 28.636 110.220 -2.638 1.00 66.64 398 ILE A N 1
ATOM 2626 C CA . ILE A 1 323 ? 29.262 109.988 -1.349 1.00 67.30 398 ILE A CA 1
ATOM 2627 C C . ILE A 1 323 ? 30.617 109.288 -1.385 1.00 67.85 398 ILE A C 1
ATOM 2628 O O . ILE A 1 323 ? 31.354 109.343 -0.419 1.00 67.91 398 ILE A O 1
ATOM 2633 N N . CYS A 1 324 ? 30.964 108.657 -2.500 1.00 68.62 399 CYS A N 1
ATOM 2634 C CA . CYS A 1 324 ? 32.226 107.907 -2.558 1.00 69.21 399 CYS A CA 1
ATOM 2635 C C . CYS A 1 324 ? 33.308 108.520 -3.440 1.00 69.52 399 CYS A C 1
ATOM 2636 O O . CYS A 1 324 ? 34.473 108.098 -3.381 1.00 69.93 399 CYS A O 1
#

Secondary structure (DSSP, 8-state):
----TT--SSS----TTTHHHHHHHHHHHHTTTTS-SSEEEE-SSSSSHHHHHHHHHHHHHHTT--EEEEEHHHHHH--HHHHHT-HHHHH--TT-SEEEEE-GGGGTT-HHHHHHHHHHHHHHHHTT-EEEEEESS-GGG-TTS-HHHHHHHHTSEEEE----HHHHHHHHHHHHHHTT----HHHHHHHHHH-SSHHHHHHHHHHHHHH-HHHHHHHHHHHHHH--HHHHHHHHHS--HHHHSS----SSSHHHHHH--HHHHHH---HHHHHHHSS---STHHHHHHHHHHHTT---HHHHHHHHHHHHHHHH-

Radius of gyration: 24.73 Å; Cα contacts (8 Å, |Δi|>4): 451; chains: 1; bounding box: 50×64×47 Å

InterPro domains:
  IPR001957 Chromosomal replication control, initiator DnaA [MF_00377] (3-395)
  IPR001957 Chromosomal replication control, initiator DnaA [TIGR00362] (60-392)
  IPR003593 AAA+ ATPase domain [SM00382] (111-251)
  IPR010921 Trp repressor/replication initiator [G3DSA:1.10.1750.10] (291-399)
  IPR010921 Trp repressor/replication initiator [SSF48295] (297-393)
  IPR013159 Chromosomal replication initiator, DnaA C-terminal [PF08299] (307-373)
  IPR013159 Chromosomal replication initiator, DnaA C-terminal [SM00760] (304-373)
  IPR013159 Chromosomal replication initiator, DnaA C-terminal [cd06571] (308-393)
  IPR013317 Chromosomal replication initiator protein DnaA, ATPAse domain [PF00308] (79-237)
  IPR018312 Chromosomal replication control, initiator DnaA, conserved site [PS01008] (354-373)
  IPR020591 Ch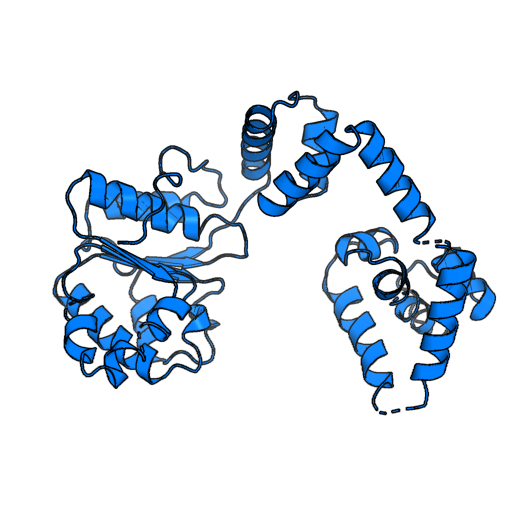romosomal replication control, initiator DnaA-like [PR00051] (112-132)
  IPR020591 Chromosomal replication control, initiator DnaA-like [PR00051] (142-156)
  IPR020591 Chromosomal replication control, initiator DnaA-like [PR00051] (174-188)
  IPR020591 Chromosomal replication control, initiator DnaA-like [PR00051] (208-235)
  IPR020591 Chromosomal replication control, initiator DnaA-like [PR00051] (354-373)
  IPR027417 P-loop containing nucleoside triphosphate hydrolase [G3DSA:3.40.50.300] (76-241)
  IPR027417 P-loop containing nucleoside triphosphate hydrolase [SSF52540] (79-284)

CATH classification: 3.40.50.300 (+2 more: 1.10.8.60, 1.10.1750.10)

GO terms:
  GO:0042802 identical protein binding (F, IPI)